Protein AF-0000000066294969 (afdb_homodimer)

pLDDT: mean 96.27, std 6.61, range [42.66, 98.94]

Nearest PDB structures (foldseek):
  7vwo-assembly3_I  TM=4.823E-01  e=3.267E-03  Mycobacterium tuberculosis H37Rv
  7vwo-assembly3_I  TM=4.826E-01  e=3.267E-03  Mycobacterium tuberculosis H37Rv

Sequence (270 aa):
MKLLDTTVLLDFLSGEEEKVETIEQFFEELSQKGEKLFVPEEVIIELVYFLEHGYKWEREDIYEVVETILNDELFNVELKPFIREAIKLYSKRQGTFLDCLKSVKAKKMGIKEVVSFGRRFKKLGFKTVNPYEESMKLLDTTVLLDFLSGEEEKVETIEQFFEELSQKGEKLFVPEEVIIELVYFLEHGYKWEREDIYEVVETILNDELFNVELKPFIREAIKLYSKRQGTFLDCLKSVKAKKMGIKEVVSFGRRFKKLGFKTVNPYEES

Foldseek 3Di:
DEEDALVLVVCLVPNDPVSVVVSVVVLVVCVVVVHAYEAEPVSLVVNLCCCCVVVVDQLVVNLVSLVVLLPDPRYDYPPSVLLNQLSVCVNVVLAHSVLSSVLSVCVVVVHAADEDCDCSCVSVRHHYDYPVDDD/DEEDALVLVVCLVPNDPVSVVVSVVVLVVCVVVVHAYEAEPVSLVVNLCCCCVVVVDQLVVNLVSLVVLLPDPRYDYPPSVLLNQLSVCVNVVLAHSVLSSVLSVCVVVVHAADEDCDCSCVSVRHHYDYPVDDD

Organism: Aquifex aeolicus (strain VF5) (NCBI:txid224324)

Structure (mmCIF, N/CA/C/O backbone):
data_AF-0000000066294969-model_v1
#
loop_
_entity.id
_entity.type
_entity.pdbx_description
1 polymer 'VapC ribonuclease aq_1901'
#
loop_
_atom_site.group_PDB
_atom_site.id
_atom_site.type_symbol
_atom_site.label_atom_id
_atom_site.label_alt_id
_atom_site.label_comp_id
_atom_site.label_asym_id
_atom_site.label_entity_id
_atom_site.label_seq_id
_atom_site.pdbx_PDB_ins_code
_atom_site.Cartn_x
_atom_site.Cartn_y
_atom_site.Cartn_z
_atom_site.occupancy
_atom_site.B_iso_or_equiv
_atom_site.auth_seq_id
_atom_site.auth_comp_id
_atom_site.auth_asym_id
_atom_site.auth_atom_id
_atom_site.pdbx_PDB_model_num
ATOM 1 N N . MET A 1 1 ? 10.016 -20.266 1.587 1 96.25 1 MET A N 1
ATOM 2 C CA . MET A 1 1 ? 9.008 -19.344 1.067 1 96.25 1 MET A CA 1
ATOM 3 C C . MET A 1 1 ? 9.633 -18.344 0.087 1 96.25 1 MET A C 1
ATOM 5 O O . MET A 1 1 ? 10.828 -18.062 0.161 1 96.25 1 MET A O 1
ATOM 9 N N . LYS A 1 2 ? 8.875 -17.906 -0.988 1 98.44 2 LYS A N 1
ATOM 10 C CA . LYS A 1 2 ? 9.336 -16.969 -2.012 1 98.44 2 LYS A CA 1
ATOM 11 C C . LYS A 1 2 ? 8.398 -15.766 -2.119 1 98.44 2 LYS A C 1
ATOM 13 O O . LYS A 1 2 ? 7.188 -15.898 -1.926 1 98.44 2 LYS A O 1
ATOM 18 N N . LEU A 1 3 ? 8.969 -14.68 -2.4 1 98.75 3 LEU A N 1
ATOM 19 C CA . LEU A 1 3 ? 8.172 -13.484 -2.666 1 98.75 3 LEU A CA 1
ATOM 20 C C . LEU A 1 3 ? 7.441 -13.609 -3.998 1 98.75 3 LEU A C 1
ATOM 22 O O . LEU A 1 3 ? 8.016 -14.055 -4.988 1 98.75 3 LEU A O 1
ATOM 26 N N . LEU A 1 4 ? 6.184 -13.234 -4.07 1 98.81 4 LEU A N 1
ATOM 27 C CA . LEU A 1 4 ? 5.418 -13.266 -5.312 1 98.81 4 LEU A CA 1
ATOM 28 C C . LEU A 1 4 ? 5.387 -11.891 -5.965 1 98.81 4 LEU A C 1
ATOM 30 O O . LEU A 1 4 ? 4.949 -10.914 -5.348 1 98.81 4 LEU A O 1
ATOM 34 N N . ASP A 1 5 ? 5.82 -11.797 -7.133 1 97.75 5 ASP A N 1
ATOM 35 C CA . ASP A 1 5 ? 5.691 -10.586 -7.941 1 97.75 5 ASP A CA 1
ATOM 36 C C . ASP A 1 5 ? 4.281 -10.453 -8.508 1 97.75 5 ASP A C 1
ATOM 38 O O . ASP A 1 5 ? 3.709 -11.43 -9 1 97.75 5 ASP A O 1
ATOM 42 N N . THR A 1 6 ? 3.75 -9.25 -8.477 1 97.75 6 THR A N 1
ATOM 43 C CA . THR A 1 6 ? 2.369 -9.008 -8.883 1 97.75 6 THR A CA 1
ATOM 44 C C . THR A 1 6 ? 2.148 -9.422 -10.336 1 97.75 6 THR A C 1
ATOM 46 O O . THR A 1 6 ? 1.062 -9.875 -10.695 1 97.75 6 THR A O 1
ATOM 49 N N . THR A 1 7 ? 3.223 -9.32 -11.195 1 95.62 7 THR A N 1
ATOM 50 C CA . THR A 1 7 ? 3.082 -9.586 -12.625 1 95.62 7 THR A CA 1
ATOM 51 C C . THR A 1 7 ? 2.701 -11.047 -12.859 1 95.62 7 THR A C 1
ATOM 53 O O . THR A 1 7 ? 2.025 -11.367 -13.844 1 95.62 7 THR A O 1
ATOM 56 N N . VAL A 1 8 ? 3.057 -11.891 -11.969 1 97.69 8 VAL A N 1
ATOM 57 C CA . VAL A 1 8 ? 2.713 -13.305 -12.102 1 97.69 8 VAL A CA 1
ATOM 58 C C . VAL A 1 8 ? 1.204 -13.484 -11.961 1 97.69 8 VAL A C 1
ATOM 60 O O . VAL A 1 8 ? 0.582 -14.188 -12.758 1 97.69 8 VAL A O 1
ATOM 63 N N . LEU A 1 9 ? 0.614 -12.82 -10.984 1 98.19 9 LEU A N 1
ATOM 64 C CA . LEU A 1 9 ? -0.831 -12.883 -10.797 1 98.19 9 LEU A CA 1
ATOM 65 C C . LEU A 1 9 ? -1.563 -12.242 -11.969 1 98.19 9 LEU A C 1
ATOM 67 O O . LEU A 1 9 ? -2.598 -12.742 -12.414 1 98.19 9 LEU A O 1
ATOM 71 N N . LEU A 1 10 ? -1.049 -11.148 -12.469 1 97.38 10 LEU A N 1
ATOM 72 C CA . LEU A 1 10 ? -1.696 -10.461 -13.586 1 97.38 10 LEU A CA 1
ATOM 73 C C . LEU A 1 10 ? -1.707 -11.336 -14.836 1 97.38 10 LEU A C 1
ATOM 75 O O . LEU A 1 10 ? -2.721 -11.414 -15.531 1 97.38 10 LEU A O 1
ATOM 79 N N . ASP A 1 11 ? -0.597 -12.023 -15.086 1 95.81 11 ASP A N 1
ATOM 80 C CA . ASP A 1 11 ? -0.552 -12.938 -16.219 1 95.81 11 ASP A CA 1
ATOM 81 C C . ASP A 1 11 ? -1.507 -14.117 -16.016 1 95.81 11 ASP A C 1
ATOM 83 O O . ASP A 1 11 ? -2.164 -14.562 -16.953 1 95.81 11 ASP A O 1
ATOM 87 N N . PHE A 1 12 ? -1.566 -14.555 -14.805 1 97.19 12 PHE A N 1
ATOM 88 C CA . PHE A 1 12 ? -2.436 -15.688 -14.5 1 97.19 12 PHE A CA 1
ATOM 89 C C . PHE A 1 12 ? -3.898 -15.312 -14.703 1 97.19 12 PHE A C 1
ATOM 91 O O . PHE A 1 12 ? -4.695 -16.141 -15.156 1 97.19 12 PHE A O 1
ATOM 98 N N . LEU A 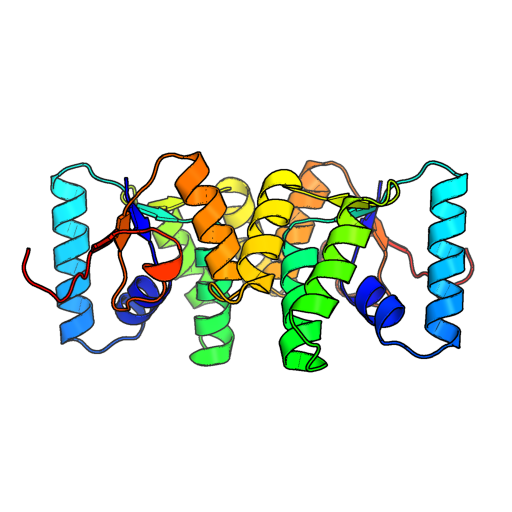1 13 ? -4.262 -14.086 -14.383 1 97.12 13 LEU A N 1
ATOM 99 C CA . LEU A 1 13 ? -5.656 -13.656 -14.375 1 97.12 13 LEU A CA 1
ATOM 100 C C . LEU A 1 13 ? -6.07 -13.109 -15.734 1 97.12 13 LEU A C 1
ATOM 102 O O . LEU A 1 13 ? -7.227 -13.25 -16.141 1 97.12 13 LEU A O 1
ATOM 106 N N . SER A 1 14 ? -5.168 -12.484 -16.438 1 91.06 14 SER A N 1
ATOM 107 C CA . SER A 1 14 ? -5.578 -11.758 -17.625 1 91.06 14 SER A CA 1
ATOM 108 C C . SER A 1 14 ? -4.656 -12.07 -18.797 1 91.06 14 SER A C 1
ATOM 110 O O . SER A 1 14 ? -4.77 -11.461 -19.875 1 91.06 14 SER A O 1
ATOM 112 N N . GLY A 1 15 ? -3.662 -13.031 -18.578 1 89 15 GLY A N 1
ATOM 113 C CA . GLY A 1 15 ? -2.705 -13.344 -19.625 1 89 15 GLY A CA 1
ATOM 114 C C . GLY A 1 15 ? -3.244 -14.32 -20.656 1 89 15 GLY A C 1
ATOM 115 O O . GLY A 1 15 ? -4.43 -14.656 -20.641 1 89 15 GLY A O 1
ATOM 116 N N . GLU A 1 16 ? -2.346 -14.625 -21.672 1 92.69 16 GLU A N 1
ATOM 117 C CA . GLU A 1 16 ? -2.688 -15.602 -22.703 1 92.69 16 GLU A CA 1
ATOM 118 C C . GLU A 1 16 ? -2.768 -17.016 -22.125 1 92.69 16 GLU A C 1
ATOM 120 O O . GLU A 1 16 ? -2.16 -17.297 -21.094 1 92.69 16 GLU A O 1
ATOM 125 N N . GLU A 1 17 ? -3.453 -17.828 -22.828 1 93.94 17 GLU A N 1
ATOM 126 C CA . GLU A 1 17 ? -3.727 -19.188 -22.375 1 93.94 17 GLU A CA 1
ATOM 127 C C . GLU A 1 17 ? -2.438 -19.922 -22.016 1 93.94 17 GLU A C 1
ATOM 129 O O . GLU A 1 17 ? -2.363 -20.578 -20.969 1 93.94 17 GLU A O 1
ATOM 134 N N . GLU A 1 18 ? -1.504 -19.859 -22.812 1 92.25 18 GLU A N 1
ATOM 135 C CA . GLU A 1 18 ? -0.242 -20.547 -22.562 1 92.25 18 GLU A CA 1
ATOM 136 C C . GLU A 1 18 ? 0.408 -20.078 -21.266 1 92.25 18 GLU A C 1
ATOM 138 O O . GLU A 1 18 ? 0.934 -20.891 -20.5 1 92.25 18 GLU A O 1
ATOM 143 N N . LYS A 1 19 ? 0.352 -18.781 -21 1 92.75 19 LYS A N 1
ATOM 144 C CA . LYS A 1 19 ? 0.889 -18.234 -19.766 1 92.75 19 LYS A CA 1
ATOM 145 C C . LYS A 1 19 ? 0.101 -18.719 -18.562 1 92.75 19 LYS A C 1
ATOM 147 O O . LYS A 1 19 ? 0.686 -19.094 -17.547 1 92.75 19 LYS A O 1
ATOM 152 N N . VAL A 1 20 ? -1.165 -18.703 -18.734 1 96 20 VAL A N 1
ATOM 153 C CA . VAL A 1 20 ? -2.049 -19.125 -17.641 1 96 20 VAL A CA 1
ATOM 154 C C . VAL A 1 20 ? -1.771 -20.578 -17.281 1 96 20 VAL A C 1
ATOM 156 O O . VAL A 1 20 ? -1.619 -20.906 -16.094 1 96 20 VAL A O 1
ATOM 159 N N . GLU A 1 21 ? -1.629 -21.422 -18.266 1 96.12 21 GLU A N 1
ATOM 160 C CA . GLU A 1 21 ? -1.384 -22.844 -18.031 1 96.12 21 GLU A CA 1
ATOM 161 C C . GLU A 1 21 ? -0.041 -23.062 -17.344 1 96.12 21 GLU A C 1
ATOM 163 O O . GLU A 1 21 ? 0.061 -23.875 -16.422 1 96.12 21 GLU A O 1
ATOM 168 N N . THR A 1 22 ? 0.914 -22.359 -17.766 1 95.69 22 THR A N 1
ATOM 169 C CA . THR A 1 22 ? 2.254 -22.484 -17.203 1 95.69 22 THR A CA 1
ATOM 170 C C . THR A 1 22 ? 2.27 -22.062 -15.742 1 95.69 22 THR A C 1
ATOM 172 O O . THR A 1 22 ? 2.848 -22.75 -14.898 1 95.69 22 THR A O 1
ATOM 175 N N . ILE A 1 23 ? 1.649 -20.984 -15.391 1 97.38 23 ILE A N 1
ATOM 176 C CA . ILE A 1 23 ? 1.619 -20.484 -14.023 1 97.38 23 ILE A CA 1
ATOM 177 C C . ILE A 1 23 ? 0.805 -21.422 -13.141 1 97.38 23 ILE A C 1
ATOM 179 O O . ILE A 1 23 ? 1.18 -21.688 -11.992 1 97.38 23 ILE A O 1
ATOM 183 N N . GLU A 1 24 ? -0.313 -21.891 -13.742 1 96.62 24 GLU A N 1
ATOM 184 C CA . GLU A 1 24 ? -1.142 -22.828 -13.008 1 96.62 24 GLU A CA 1
ATOM 185 C C . GLU A 1 24 ? -0.342 -24.078 -12.609 1 96.62 24 GLU A C 1
ATOM 187 O O . GLU A 1 24 ? -0.423 -24.531 -11.469 1 96.62 24 GLU A O 1
ATOM 192 N N . GLN A 1 25 ? 0.396 -24.609 -13.523 1 96.88 25 GLN A N 1
ATOM 193 C CA . GLN A 1 25 ? 1.222 -25.781 -13.266 1 96.88 25 GLN A CA 1
ATOM 194 C C . GLN A 1 25 ? 2.297 -25.484 -12.227 1 96.88 25 GLN A C 1
ATOM 196 O O . GLN A 1 25 ? 2.553 -26.297 -11.328 1 96.88 25 GLN A O 1
ATOM 201 N N . PHE A 1 26 ? 2.908 -24.328 -12.352 1 97.44 26 PHE A N 1
ATOM 202 C CA . PHE A 1 26 ? 3.934 -23.891 -11.406 1 97.44 26 PHE A CA 1
ATOM 203 C C . PHE A 1 26 ? 3.365 -23.797 -9.992 1 97.44 26 PHE A C 1
ATOM 205 O O . PHE A 1 26 ? 3.973 -24.297 -9.047 1 97.44 26 PHE A O 1
ATOM 212 N N . PHE A 1 27 ? 2.146 -23.172 -9.812 1 97.94 27 PHE A N 1
ATOM 213 C CA . PHE A 1 27 ? 1.479 -23.047 -8.523 1 97.94 27 PHE A CA 1
ATOM 214 C C . PHE A 1 27 ? 1.14 -24.422 -7.953 1 97.94 27 PHE A C 1
ATOM 216 O O . PHE A 1 27 ? 1.289 -24.656 -6.754 1 97.94 27 PHE A O 1
ATOM 223 N N . GLU A 1 28 ? 0.704 -25.312 -8.859 1 97 28 GLU A N 1
ATOM 224 C CA . GLU A 1 28 ? 0.367 -26.656 -8.43 1 97 28 GLU A CA 1
ATOM 225 C C . GLU A 1 28 ? 1.594 -27.391 -7.891 1 97 28 GLU A C 1
ATOM 227 O O . GLU A 1 28 ? 1.515 -28.078 -6.875 1 97 28 GLU A O 1
ATOM 232 N N . GLU A 1 29 ? 2.627 -27.266 -8.562 1 96.75 29 GLU A N 1
ATOM 233 C CA . GLU A 1 29 ? 3.867 -27.906 -8.133 1 96.75 29 GLU A CA 1
ATOM 234 C C . GLU A 1 29 ? 4.312 -27.391 -6.766 1 96.75 29 GLU A C 1
ATOM 236 O O . GLU A 1 29 ? 4.738 -28.156 -5.91 1 96.75 29 GLU A O 1
ATOM 241 N N . LEU A 1 30 ? 4.25 -26.047 -6.602 1 97.31 30 LEU A N 1
ATOM 242 C CA . LEU A 1 30 ? 4.59 -25.469 -5.309 1 97.31 30 LEU A CA 1
ATOM 243 C C . LEU A 1 30 ? 3.699 -26.047 -4.207 1 97.31 30 LEU A C 1
ATOM 245 O O . LEU A 1 30 ? 4.184 -26.391 -3.129 1 97.31 30 LEU A O 1
ATOM 249 N N . SER A 1 31 ? 2.451 -26.109 -4.527 1 96.31 31 SER A N 1
ATOM 2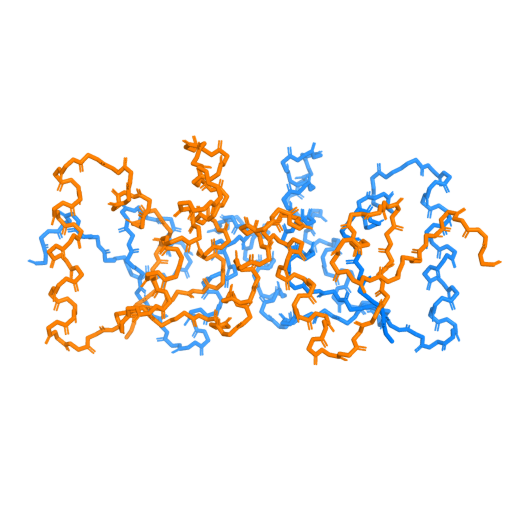50 C CA . SER A 1 31 ? 1.481 -26.609 -3.559 1 96.31 31 SER A CA 1
ATOM 251 C C . SER A 1 31 ? 1.786 -28.047 -3.164 1 96.31 31 SER A C 1
ATOM 253 O O . SER A 1 31 ? 1.71 -28.406 -1.985 1 96.31 31 SER A O 1
ATOM 255 N N . GLN A 1 32 ? 2.143 -28.891 -4.09 1 96.69 32 GLN A N 1
ATOM 256 C CA . GLN A 1 32 ? 2.447 -30.297 -3.854 1 96.69 32 GLN A CA 1
ATOM 257 C C . GLN A 1 32 ? 3.686 -30.438 -2.975 1 96.69 32 GLN A C 1
ATOM 259 O O . GLN A 1 32 ? 3.779 -31.391 -2.186 1 96.69 32 GLN A O 1
ATOM 264 N N . LYS A 1 33 ? 4.562 -29.531 -3.117 1 96.81 33 LYS A N 1
ATOM 265 C CA . LYS A 1 33 ? 5.801 -29.562 -2.346 1 96.81 33 LYS A CA 1
ATOM 266 C C . LYS A 1 33 ? 5.609 -28.938 -0.97 1 96.81 33 LYS A C 1
ATOM 268 O O . LYS A 1 33 ? 6.547 -28.859 -0.175 1 96.81 33 LYS A O 1
ATOM 273 N N . GLY A 1 34 ? 4.43 -28.359 -0.743 1 96.19 34 GLY A N 1
ATOM 274 C CA . GLY A 1 34 ? 4.141 -27.703 0.523 1 96.19 34 GLY A CA 1
ATOM 275 C C . GLY A 1 34 ? 4.785 -26.344 0.652 1 96.19 34 GLY A C 1
ATOM 276 O O . GLY A 1 34 ? 4.953 -25.828 1.762 1 96.19 34 GLY A O 1
ATOM 277 N N . GLU A 1 35 ? 5.199 -25.75 -0.445 1 97 35 GLU A N 1
ATOM 278 C CA . GLU A 1 35 ? 5.797 -24.422 -0.451 1 97 35 GLU A CA 1
ATOM 279 C C . GLU A 1 35 ? 4.727 -23.328 -0.496 1 97 35 GLU A C 1
ATOM 281 O O . GLU A 1 35 ? 3.621 -23.562 -0.983 1 97 35 GLU A O 1
ATOM 286 N N . LYS A 1 36 ? 5.086 -22.172 0.059 1 98.06 36 LYS A N 1
ATOM 287 C CA . LYS A 1 36 ? 4.164 -21.047 0.043 1 98.06 36 LYS A CA 1
ATOM 288 C C . LYS A 1 36 ? 4.797 -19.828 -0.621 1 98.06 36 LYS A C 1
ATOM 290 O O . LYS A 1 36 ? 6.02 -19.75 -0.757 1 98.06 36 LYS A O 1
ATOM 295 N N . LEU A 1 37 ? 3.955 -18.984 -1.053 1 98.81 37 LEU A N 1
ATOM 296 C CA . LEU A 1 37 ? 4.363 -17.703 -1.613 1 98.81 37 LEU A CA 1
ATOM 297 C C . LEU A 1 37 ? 3.988 -16.562 -0.68 1 98.81 37 LEU A C 1
ATOM 299 O O . LEU A 1 37 ? 2.836 -16.453 -0.254 1 98.81 37 LEU A O 1
ATOM 303 N N . PHE A 1 38 ? 4.922 -15.781 -0.351 1 98.88 38 PHE A N 1
ATOM 304 C CA . PHE A 1 38 ? 4.648 -14.586 0.43 1 98.88 38 PHE A CA 1
ATOM 305 C C . PHE A 1 38 ? 4.023 -13.5 -0.443 1 98.88 38 PHE A C 1
ATOM 307 O O . PHE A 1 38 ? 4.559 -13.164 -1.499 1 98.88 38 PHE A O 1
ATOM 314 N N . VAL A 1 39 ? 2.898 -12.992 -0.028 1 98.88 39 VAL A N 1
ATOM 315 C CA . VAL A 1 39 ? 2.162 -11.938 -0.722 1 98.88 39 VAL A CA 1
ATOM 316 C C . VAL A 1 39 ? 2.049 -10.703 0.174 1 98.88 39 VAL A C 1
ATOM 318 O O . VAL A 1 39 ? 1.091 -10.57 0.938 1 98.88 39 VAL A O 1
ATOM 321 N N . PRO A 1 40 ? 2.99 -9.781 0.06 1 98.81 40 PRO A N 1
ATOM 322 C CA . PRO A 1 40 ? 2.861 -8.547 0.835 1 98.81 40 PRO A CA 1
ATOM 323 C C . PRO A 1 40 ? 1.656 -7.711 0.412 1 98.81 40 PRO A C 1
ATOM 325 O O . PRO A 1 40 ? 1.127 -7.895 -0.687 1 98.81 40 PRO A O 1
ATOM 328 N N . GLU A 1 41 ? 1.247 -6.863 1.257 1 98.81 41 GLU A N 1
ATOM 329 C CA . GLU A 1 41 ? 0.096 -6 1.007 1 98.81 41 GLU A CA 1
ATOM 330 C C . GLU A 1 41 ? 0.23 -5.273 -0.329 1 98.81 41 GLU A C 1
ATOM 332 O O . GLU A 1 41 ? -0.762 -5.066 -1.03 1 98.81 41 GLU A O 1
ATOM 337 N N . GLU A 1 42 ? 1.473 -4.906 -0.667 1 98.81 42 GLU A N 1
ATOM 338 C CA . GLU A 1 42 ? 1.754 -4.145 -1.88 1 98.81 42 GLU A CA 1
ATOM 339 C C . GLU A 1 42 ? 1.362 -4.93 -3.129 1 98.81 42 GLU A C 1
ATOM 341 O O . GLU A 1 42 ? 0.938 -4.348 -4.129 1 98.81 42 GLU A O 1
ATOM 346 N N . VAL A 1 43 ? 1.501 -6.262 -3.078 1 98.88 43 VAL A N 1
ATOM 347 C CA . VAL A 1 43 ? 1.117 -7.098 -4.211 1 98.88 43 VAL A CA 1
ATOM 348 C C . VAL A 1 43 ? -0.388 -6.992 -4.445 1 98.88 43 VAL A C 1
ATOM 350 O O . VAL A 1 43 ? -0.838 -6.867 -5.586 1 98.88 43 VAL A O 1
ATOM 353 N N . ILE A 1 44 ? -1.154 -7.008 -3.344 1 98.94 44 ILE A N 1
ATOM 354 C CA . ILE A 1 44 ? -2.605 -6.91 -3.459 1 98.94 44 ILE A CA 1
ATOM 355 C C . ILE A 1 44 ? -2.99 -5.5 -3.908 1 98.94 44 ILE A C 1
ATOM 357 O O . ILE A 1 44 ? -3.875 -5.332 -4.75 1 98.94 44 ILE A O 1
ATOM 361 N N . ILE A 1 45 ? -2.314 -4.508 -3.365 1 98.94 45 ILE A N 1
ATOM 362 C CA . ILE A 1 45 ? -2.561 -3.123 -3.748 1 98.94 45 ILE A CA 1
ATOM 363 C C . ILE A 1 45 ? -2.357 -2.959 -5.254 1 98.94 45 ILE A C 1
ATOM 365 O O . ILE A 1 45 ? -3.221 -2.418 -5.949 1 98.94 45 ILE A O 1
ATOM 369 N N . GLU A 1 46 ? -1.227 -3.449 -5.801 1 98.62 46 GLU A N 1
ATOM 370 C CA . GLU A 1 46 ? -0.933 -3.354 -7.23 1 98.62 46 GLU A CA 1
ATOM 371 C C . GLU A 1 46 ? -1.94 -4.148 -8.055 1 98.62 46 GLU A C 1
ATOM 373 O O . GLU A 1 46 ? -2.389 -3.689 -9.109 1 98.62 46 GLU A O 1
ATOM 378 N N . LEU A 1 47 ? -2.287 -5.312 -7.578 1 98.81 47 LEU A N 1
ATOM 379 C CA . LEU A 1 47 ? -3.223 -6.164 -8.297 1 98.81 47 LEU A CA 1
ATOM 380 C C . LEU A 1 47 ? -4.562 -5.461 -8.5 1 98.81 47 LEU A C 1
ATOM 382 O O . LEU A 1 47 ? -5.066 -5.387 -9.625 1 98.81 47 LEU A O 1
ATOM 386 N N . VAL A 1 48 ? -5.086 -4.891 -7.406 1 98.88 48 VAL A N 1
ATOM 387 C CA . VAL A 1 48 ? -6.371 -4.203 -7.469 1 98.88 48 VAL A CA 1
ATOM 388 C C . VAL A 1 48 ? -6.277 -3.006 -8.406 1 98.88 48 VAL A C 1
ATOM 390 O O . VAL A 1 48 ? -7.168 -2.783 -9.234 1 98.88 48 VAL A O 1
ATOM 393 N N . TYR A 1 49 ? -5.219 -2.295 -8.344 1 98.62 49 TYR A N 1
ATOM 394 C CA . TYR A 1 49 ? -5.02 -1.125 -9.195 1 98.62 49 TYR A CA 1
ATOM 395 C C . TYR A 1 49 ? -5.004 -1.515 -10.664 1 98.62 49 TYR A C 1
ATOM 397 O O . TYR A 1 49 ? -5.727 -0.932 -11.477 1 98.62 49 TYR A O 1
ATOM 405 N N . PHE A 1 50 ? -4.23 -2.529 -11 1 98 50 PHE A N 1
ATOM 406 C CA . PHE A 1 50 ? -4.082 -2.916 -12.398 1 98 50 PHE A CA 1
ATOM 407 C C . PHE A 1 50 ? -5.379 -3.502 -12.938 1 98 50 PHE A C 1
ATOM 409 O O . PHE A 1 50 ? -5.77 -3.217 -14.07 1 98 50 PHE A O 1
ATOM 416 N N . LEU A 1 51 ? -6.027 -4.293 -12.18 1 98.5 51 LEU A N 1
ATOM 417 C CA . LEU A 1 51 ? -7.277 -4.875 -12.648 1 98.5 51 LEU A CA 1
ATOM 418 C C . LEU A 1 51 ? -8.336 -3.793 -12.859 1 98.5 51 LEU A C 1
ATOM 420 O O . LEU A 1 51 ? -9.086 -3.836 -13.844 1 98.5 51 LEU A O 1
ATOM 424 N N . GLU A 1 52 ? -8.375 -2.857 -11.906 1 98.5 52 GLU A N 1
ATOM 425 C CA . GLU A 1 52 ? -9.391 -1.81 -11.984 1 98.5 52 GLU A CA 1
ATOM 426 C C . GLU A 1 52 ? -9.055 -0.8 -13.078 1 98.5 52 GLU A C 1
ATOM 428 O O . GLU A 1 52 ? -9.898 -0.495 -13.93 1 98.5 52 GLU A O 1
ATOM 433 N N . HIS A 1 53 ? -7.852 -0.28 -13.078 1 97.06 53 HIS A N 1
ATOM 434 C CA . HIS A 1 53 ? -7.523 0.854 -13.938 1 97.06 53 HIS A CA 1
ATOM 435 C C . HIS A 1 53 ? -6.883 0.391 -15.242 1 97.06 53 HIS A C 1
ATOM 437 O O . HIS A 1 53 ? -7.043 1.038 -16.281 1 97.06 53 HIS A O 1
ATOM 443 N N . GLY A 1 54 ? -6.145 -0.718 -15.164 1 96.19 54 GLY A N 1
ATOM 444 C CA . GLY A 1 54 ? -5.488 -1.241 -16.359 1 96.19 54 GLY A CA 1
ATOM 445 C C . GLY A 1 54 ? -6.41 -2.078 -17.219 1 96.19 54 GLY A C 1
ATOM 446 O O . GLY A 1 54 ? -6.469 -1.888 -18.438 1 96.19 54 GLY A O 1
ATOM 447 N N . TYR A 1 55 ? -7.203 -2.902 -16.594 1 96.62 55 TYR A N 1
ATOM 448 C CA . TYR A 1 55 ? -8 -3.873 -17.328 1 96.62 55 TYR A CA 1
ATOM 449 C C . TYR A 1 55 ? -9.492 -3.547 -17.234 1 96.62 55 TYR A C 1
ATOM 451 O O . TYR A 1 55 ? -10.32 -4.18 -17.891 1 96.62 55 TYR A O 1
ATOM 459 N N . LYS A 1 56 ? -9.93 -2.611 -16.406 1 98.06 56 LYS A N 1
ATOM 460 C CA . LYS A 1 56 ? -11.281 -2.092 -16.266 1 98.06 56 LYS A CA 1
ATOM 461 C C . LYS A 1 56 ? -12.242 -3.176 -15.773 1 98.06 56 LYS A C 1
ATOM 463 O O . LYS A 1 56 ? -13.359 -3.289 -16.281 1 98.06 56 LYS A O 1
ATOM 468 N N . TRP A 1 57 ? -11.688 -3.934 -14.914 1 98.31 57 TRP A N 1
ATOM 469 C CA . TRP A 1 57 ? -12.547 -4.934 -14.297 1 98.31 57 TRP A CA 1
ATOM 470 C C . TRP A 1 57 ? -13.539 -4.277 -13.344 1 98.31 57 TRP A C 1
ATOM 472 O O . TRP A 1 57 ? -13.258 -3.219 -12.773 1 98.31 57 TRP A O 1
ATOM 482 N N . GLU A 1 58 ? -14.672 -4.941 -13.18 1 98.44 58 GLU A N 1
ATOM 483 C CA . GLU A 1 58 ? -15.641 -4.496 -12.188 1 98.44 58 GLU A CA 1
ATOM 484 C C . GLU A 1 58 ? -15.164 -4.809 -10.766 1 98.44 58 GLU A C 1
ATOM 486 O O . GLU A 1 58 ? -14.5 -5.82 -10.539 1 98.44 58 GLU A O 1
ATOM 491 N N . ARG A 1 59 ? -15.531 -4.004 -9.797 1 98.69 59 ARG A N 1
ATOM 492 C CA . ARG A 1 59 ? -15.078 -4.137 -8.414 1 98.69 59 ARG A CA 1
ATOM 493 C C . ARG A 1 59 ? -15.5 -5.484 -7.832 1 98.69 59 ARG A C 1
ATOM 495 O O . ARG A 1 59 ? -14.766 -6.078 -7.035 1 98.69 59 ARG A O 1
ATOM 502 N N . GLU A 1 60 ? -16.688 -5.973 -8.219 1 98.62 60 GLU A N 1
ATOM 503 C CA . GLU A 1 60 ? -17.172 -7.262 -7.719 1 98.62 60 GLU A CA 1
ATOM 504 C C . GLU A 1 60 ? -16.266 -8.398 -8.188 1 98.62 60 GLU A C 1
ATOM 506 O O . GLU A 1 60 ? -16.016 -9.344 -7.438 1 98.62 60 GLU A O 1
ATOM 511 N N . ASP A 1 61 ? -15.812 -8.336 -9.422 1 98.69 61 ASP A N 1
ATOM 512 C CA . ASP A 1 61 ? -14.906 -9.344 -9.945 1 98.69 61 ASP A CA 1
ATOM 513 C C . ASP A 1 61 ? -13.547 -9.273 -9.258 1 98.69 61 ASP A C 1
ATOM 515 O O . ASP A 1 61 ? -12.945 -10.305 -8.953 1 98.69 61 ASP A O 1
ATOM 519 N N . ILE A 1 62 ? -13.117 -8.094 -8.992 1 98.88 62 ILE A N 1
ATOM 520 C CA . ILE A 1 62 ? -11.844 -7.891 -8.312 1 98.88 62 ILE A CA 1
ATOM 521 C C . ILE A 1 62 ? -11.938 -8.445 -6.887 1 98.88 62 ILE A C 1
ATOM 523 O O . ILE A 1 62 ? -11.008 -9.109 -6.414 1 98.88 62 ILE A O 1
ATOM 527 N N . TYR A 1 63 ? -13.047 -8.188 -6.258 1 98.94 63 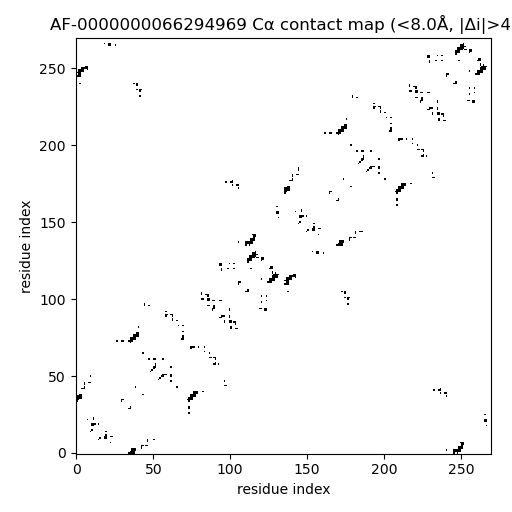TYR A N 1
ATOM 528 C CA . TYR A 1 63 ? -13.305 -8.734 -4.93 1 98.94 63 TYR A CA 1
ATOM 529 C C . TYR A 1 63 ? -13.172 -10.258 -4.93 1 98.94 63 TYR A C 1
ATOM 531 O O . TYR A 1 63 ? -12.5 -10.828 -4.07 1 98.94 63 TYR A O 1
ATOM 539 N N . GLU A 1 64 ? -13.797 -10.914 -5.891 1 98.81 64 GLU A N 1
ATOM 540 C CA . GLU A 1 64 ? -13.781 -12.375 -5.961 1 98.81 64 GLU A CA 1
ATOM 541 C C . GLU A 1 64 ? -12.359 -12.898 -6.148 1 98.81 64 GLU A C 1
ATOM 543 O O . GLU A 1 64 ? -11.992 -13.922 -5.562 1 98.81 64 GLU A O 1
ATOM 548 N N . VAL A 1 65 ? -11.594 -12.242 -6.941 1 98.81 65 VAL A N 1
ATOM 549 C CA . VAL A 1 65 ? -10.211 -12.633 -7.184 1 98.81 65 VAL A CA 1
ATOM 550 C C . VAL A 1 65 ? -9.414 -12.531 -5.887 1 98.81 65 VAL A C 1
ATOM 552 O O . VAL A 1 65 ? -8.695 -13.461 -5.516 1 98.81 65 VAL A O 1
ATOM 555 N N . VAL A 1 66 ? -9.492 -11.398 -5.18 1 98.94 66 VAL A N 1
ATOM 556 C CA . VAL A 1 66 ? -8.727 -11.18 -3.957 1 98.94 66 VAL A CA 1
ATOM 557 C C . VAL A 1 66 ? -9.164 -12.172 -2.885 1 98.94 66 VAL A C 1
ATOM 559 O O . VAL A 1 66 ? -8.328 -12.75 -2.184 1 98.94 66 VAL A O 1
ATOM 562 N N . GLU A 1 67 ? -10.508 -12.406 -2.801 1 98.88 67 GLU A N 1
ATOM 563 C CA . GLU A 1 67 ? -11.008 -13.391 -1.848 1 98.88 67 GLU A CA 1
ATOM 564 C C . GLU A 1 67 ? -10.43 -14.773 -2.125 1 98.88 67 GLU A C 1
ATOM 566 O O . GLU A 1 67 ? -10.086 -15.508 -1.196 1 98.88 67 GLU A O 1
ATOM 571 N N . THR A 1 68 ? -10.367 -15.141 -3.396 1 98.69 68 THR A N 1
ATOM 572 C CA . THR A 1 68 ? -9.805 -16.438 -3.787 1 98.69 68 THR A CA 1
ATOM 573 C C . THR A 1 68 ? -8.344 -16.531 -3.361 1 98.69 68 THR A C 1
ATOM 575 O O . THR A 1 68 ? -7.91 -17.562 -2.842 1 98.69 68 THR A O 1
ATOM 578 N N . ILE A 1 69 ? -7.566 -15.477 -3.51 1 98.81 69 ILE A N 1
ATOM 579 C CA . ILE A 1 69 ? -6.16 -15.445 -3.121 1 98.81 69 ILE A CA 1
ATOM 580 C C . ILE A 1 69 ? -6.043 -15.57 -1.604 1 98.81 69 ILE A C 1
ATOM 582 O O . ILE A 1 69 ? -5.211 -16.328 -1.103 1 98.81 69 ILE A O 1
ATOM 586 N N . LEU A 1 70 ? -6.922 -14.859 -0.87 1 98.88 70 LEU A N 1
ATOM 587 C CA . LEU A 1 70 ? -6.891 -14.875 0.589 1 98.88 70 LEU A CA 1
ATOM 588 C C . LEU A 1 70 ? -7.215 -16.266 1.128 1 98.88 70 LEU A C 1
ATOM 590 O O . LEU A 1 70 ? -6.719 -16.656 2.186 1 98.88 70 LEU A O 1
ATOM 594 N N . ASN A 1 71 ? -7.965 -17 0.38 1 98.5 71 ASN A N 1
ATOM 595 C CA . ASN A 1 71 ? -8.438 -18.297 0.867 1 98.5 71 ASN A CA 1
ATOM 596 C C . ASN A 1 71 ? -7.527 -19.438 0.412 1 98.5 71 ASN A C 1
ATOM 598 O O . ASN A 1 71 ? -7.633 -20.562 0.906 1 98.5 71 ASN A O 1
ATOM 602 N N . ASP A 1 72 ? -6.703 -19.234 -0.569 1 98.38 72 ASP A N 1
ATOM 603 C CA . ASP A 1 72 ? -5.812 -20.25 -1.1 1 98.38 72 ASP A CA 1
ATOM 604 C C . ASP A 1 72 ? -4.594 -20.438 -0.2 1 98.38 72 ASP A C 1
ATOM 606 O O . ASP A 1 72 ? -3.879 -19.484 0.094 1 98.38 72 ASP A O 1
ATOM 610 N N . GLU A 1 73 ? -4.297 -21.656 0.199 1 97.56 73 GLU A N 1
ATOM 611 C CA . GLU A 1 73 ? -3.234 -21.984 1.146 1 97.56 73 GLU A CA 1
ATOM 612 C C . GLU A 1 73 ? -1.857 -21.719 0.541 1 97.56 73 GLU A C 1
ATOM 614 O O . GLU A 1 73 ? -0.865 -21.609 1.265 1 97.56 73 GLU A O 1
ATOM 619 N N . LEU A 1 74 ? -1.744 -21.625 -0.716 1 98.56 74 LEU A N 1
ATOM 620 C CA . LEU A 1 74 ? -0.486 -21.359 -1.403 1 98.56 74 LEU A CA 1
ATOM 621 C C . LEU A 1 74 ? 0.035 -19.969 -1.054 1 98.56 74 LEU A C 1
ATOM 623 O O . LEU A 1 74 ? 1.247 -19.75 -0.993 1 98.56 74 LEU A O 1
ATOM 627 N N . PHE A 1 75 ? -0.901 -19.062 -0.816 1 98.81 75 PHE A N 1
ATOM 628 C CA . PHE A 1 75 ? -0.54 -17.656 -0.645 1 98.81 75 PHE A CA 1
ATOM 629 C C . PHE A 1 75 ? -0.554 -17.266 0.83 1 98.81 75 PHE A C 1
ATOM 631 O O . PHE A 1 75 ? -1.592 -17.359 1.489 1 98.81 75 PHE A O 1
ATOM 638 N N . ASN A 1 76 ? 0.513 -16.906 1.344 1 98.75 76 ASN A N 1
ATOM 639 C CA . ASN A 1 76 ? 0.637 -16.281 2.656 1 98.75 76 ASN A CA 1
ATOM 640 C C . ASN A 1 76 ? 0.528 -14.758 2.564 1 98.75 76 ASN A C 1
ATOM 642 O O . ASN A 1 76 ? 1.537 -14.07 2.41 1 98.75 76 ASN A O 1
ATOM 646 N N . VAL A 1 77 ? -0.619 -14.266 2.738 1 98.81 77 VAL A N 1
ATOM 647 C CA . VAL A 1 77 ? -0.909 -12.859 2.49 1 98.81 77 VAL A CA 1
ATOM 648 C C . VAL A 1 77 ? -0.684 -12.047 3.766 1 98.81 77 VAL A C 1
ATOM 650 O O . VAL A 1 77 ? -1.247 -12.367 4.816 1 98.81 77 VAL A O 1
ATOM 653 N N . GLU A 1 78 ? 0.15 -11.039 3.633 1 98.62 78 GLU A N 1
ATOM 654 C CA . GLU A 1 78 ? 0.379 -10.094 4.719 1 98.62 78 GLU A CA 1
ATOM 655 C C . GLU A 1 78 ? -0.894 -9.32 5.055 1 98.62 78 GLU A C 1
ATOM 657 O O . GLU A 1 78 ? -1.618 -8.883 4.16 1 98.62 78 GLU A O 1
ATOM 662 N N . LEU A 1 79 ? -1.219 -9.242 6.395 1 98.38 79 LEU A N 1
ATOM 663 C CA . LEU A 1 79 ? -2.328 -8.438 6.891 1 98.38 79 LEU A CA 1
ATOM 664 C C . LEU A 1 79 ? -3.656 -8.93 6.328 1 98.38 79 LEU A C 1
ATOM 666 O O . LEU A 1 79 ? -4.523 -8.125 5.977 1 98.38 79 LEU A O 1
ATOM 670 N N . LYS A 1 80 ? -3.791 -10.258 6.301 1 98.62 80 LYS A N 1
ATOM 671 C CA . LYS A 1 80 ? -4.922 -10.922 5.668 1 98.62 80 LYS A CA 1
ATOM 672 C C . LYS A 1 80 ? -6.25 -10.398 6.211 1 98.62 80 LYS A C 1
ATOM 674 O O . LYS A 1 80 ? -7.141 -10.031 5.445 1 98.62 80 LYS A O 1
ATOM 679 N N . PRO A 1 81 ? -6.43 -10.242 7.547 1 98.62 81 PRO A N 1
ATOM 680 C CA . PRO A 1 81 ? -7.727 -9.766 8.039 1 98.62 81 PRO A CA 1
ATOM 681 C C . PRO A 1 81 ? -8.047 -8.344 7.586 1 98.62 81 PRO A C 1
ATOM 683 O O . PRO A 1 81 ? -9.203 -8.023 7.312 1 98.62 81 PRO A O 1
ATOM 686 N N . PHE A 1 82 ? -7.066 -7.465 7.535 1 98.81 82 PHE A N 1
ATOM 687 C CA . PHE A 1 82 ? -7.27 -6.086 7.109 1 98.81 82 PHE A CA 1
ATOM 688 C C . PHE A 1 82 ? -7.633 -6.023 5.633 1 98.81 82 PHE A C 1
ATOM 690 O O . PHE A 1 82 ? -8.547 -5.297 5.242 1 98.81 82 PHE A O 1
ATOM 697 N N . ILE A 1 83 ? -6.895 -6.832 4.832 1 98.94 83 ILE A N 1
ATOM 698 C CA . ILE A 1 83 ? -7.137 -6.859 3.393 1 98.94 83 ILE A CA 1
ATOM 699 C C . ILE A 1 83 ? -8.539 -7.391 3.117 1 98.94 83 ILE A C 1
ATOM 701 O O . ILE A 1 83 ? -9.25 -6.863 2.258 1 98.94 83 ILE A O 1
ATOM 705 N N . ARG A 1 84 ? -8.945 -8.375 3.855 1 98.94 84 ARG A N 1
ATOM 706 C CA . ARG A 1 84 ? -10.266 -8.969 3.674 1 98.94 84 ARG A CA 1
ATOM 707 C C . ARG A 1 84 ? -11.359 -7.938 3.934 1 98.94 84 ARG A C 1
ATOM 709 O O . ARG A 1 84 ? -12.289 -7.797 3.133 1 98.94 84 ARG A O 1
ATOM 716 N N . GLU A 1 85 ? -11.219 -7.234 4.98 1 98.88 85 GLU A N 1
ATOM 717 C CA . GLU A 1 85 ? -12.219 -6.219 5.309 1 98.88 85 GLU A CA 1
ATOM 718 C C . GLU A 1 85 ? -12.195 -5.07 4.305 1 98.88 85 GLU A C 1
ATOM 720 O O . GLU A 1 85 ? -13.242 -4.586 3.879 1 98.88 85 GLU A O 1
ATOM 725 N N . ALA A 1 86 ? -11.023 -4.648 3.906 1 98.88 86 ALA A N 1
ATOM 726 C CA . ALA A 1 86 ? -10.883 -3.518 2.994 1 98.88 86 ALA A CA 1
ATOM 727 C C . ALA A 1 86 ? -11.461 -3.842 1.621 1 98.88 86 ALA A C 1
ATOM 729 O O . ALA A 1 86 ? -12.117 -2.998 1.001 1 98.88 86 ALA A O 1
ATOM 730 N N . ILE A 1 87 ? -11.188 -5.09 1.098 1 98.94 87 ILE A N 1
ATOM 731 C CA . ILE A 1 87 ? -11.664 -5.445 -0.237 1 98.94 87 ILE A CA 1
ATOM 732 C C . ILE A 1 87 ? -13.188 -5.547 -0.235 1 98.94 87 ILE A C 1
ATOM 734 O O . ILE A 1 87 ? -13.836 -5.238 -1.238 1 98.94 87 ILE A O 1
ATOM 738 N N . LYS A 1 88 ? -13.727 -5.902 0.909 1 98.75 88 LYS A N 1
ATOM 739 C CA . LYS A 1 88 ? -15.18 -5.914 1.035 1 98.75 88 LYS A CA 1
ATOM 740 C C . LYS A 1 88 ? -15.75 -4.504 0.948 1 98.75 88 LYS A C 1
ATOM 742 O O . LYS A 1 88 ? -16.703 -4.262 0.207 1 98.75 88 LYS A O 1
ATOM 747 N N . LEU A 1 89 ? -15.211 -3.549 1.683 1 98.62 89 LEU A N 1
ATOM 748 C CA . LEU A 1 89 ? -15.633 -2.154 1.621 1 98.62 89 LEU A CA 1
ATOM 749 C C . LEU A 1 89 ? -15.484 -1.604 0.207 1 98.62 89 LEU A C 1
ATOM 751 O O . LEU A 1 89 ? -16.375 -0.911 -0.29 1 98.62 89 LEU A O 1
ATOM 755 N N . TYR A 1 90 ? -14.336 -1.974 -0.383 1 98.69 90 TYR A N 1
ATOM 756 C CA . TYR A 1 90 ? -14.047 -1.555 -1.75 1 98.69 90 TYR A CA 1
ATOM 757 C C . TYR A 1 90 ? -15.117 -2.068 -2.713 1 98.69 90 TYR A C 1
ATOM 759 O O . TYR A 1 90 ? -15.586 -1.325 -3.578 1 98.69 90 TYR A O 1
ATOM 767 N N . SER A 1 91 ? -15.523 -3.275 -2.617 1 98.62 91 SER A N 1
ATOM 768 C CA . SER A 1 91 ? -16.516 -3.877 -3.51 1 98.62 91 SER A CA 1
ATOM 769 C C . SER A 1 91 ? -17.875 -3.207 -3.363 1 98.62 91 SER A C 1
ATOM 771 O O . SER A 1 91 ? -18.672 -3.193 -4.305 1 98.62 91 SER A O 1
ATOM 773 N N . LYS A 1 92 ? -18.109 -2.578 -2.213 1 97.62 92 LYS A N 1
ATOM 774 C CA . LYS A 1 92 ? -19.359 -1.868 -1.938 1 97.62 92 LYS A CA 1
ATOM 775 C C . LYS A 1 92 ? -19.25 -0.395 -2.32 1 97.62 92 LYS A C 1
ATOM 777 O O . LYS A 1 92 ? -20.094 0.417 -1.936 1 97.62 92 LYS A O 1
ATOM 782 N N . ARG A 1 93 ? -18.188 -0.004 -2.932 1 96.25 93 ARG A N 1
ATOM 783 C CA . ARG A 1 93 ? -17.953 1.317 -3.5 1 96.25 93 ARG A CA 1
ATOM 784 C C . ARG A 1 93 ? -17.859 2.377 -2.408 1 96.25 93 ARG A C 1
ATOM 786 O O . ARG A 1 93 ? -18.359 3.492 -2.574 1 96.25 93 ARG A O 1
ATOM 793 N N . GLN A 1 94 ? -17.203 1.984 -1.346 1 95.44 94 GLN A N 1
ATOM 794 C CA . GLN A 1 94 ? -17.078 2.924 -0.236 1 95.44 94 GLN A CA 1
ATOM 795 C C . GLN A 1 94 ? -15.859 3.824 -0.412 1 95.44 94 GLN A C 1
ATOM 797 O O . GLN A 1 94 ? -15.68 4.793 0.332 1 95.44 94 GLN A O 1
ATOM 802 N N . GLY A 1 95 ? -15.016 3.578 -1.337 1 96.69 95 GLY A N 1
ATOM 803 C CA . GLY A 1 95 ? -13.797 4.316 -1.617 1 96.69 95 GLY A CA 1
ATOM 804 C C . GLY A 1 95 ? -12.828 3.551 -2.5 1 96.69 95 GLY A C 1
ATOM 805 O O . GLY A 1 95 ? -13.133 2.445 -2.949 1 96.69 95 GLY A O 1
ATOM 806 N N . THR A 1 96 ? -11.648 4.18 -2.82 1 97.62 96 THR A N 1
ATOM 807 C CA . THR A 1 96 ? -10.594 3.41 -3.475 1 97.62 96 THR A CA 1
ATOM 808 C C . THR A 1 96 ? -10.102 2.289 -2.568 1 97.62 96 THR A C 1
ATOM 810 O O . THR A 1 96 ? -10.406 2.264 -1.376 1 97.62 96 THR A O 1
ATOM 813 N N . PHE A 1 97 ? -9.438 1.384 -3.102 1 98.75 97 PHE A N 1
ATOM 814 C CA . PHE A 1 97 ? -8.945 0.288 -2.277 1 98.75 97 PHE A CA 1
ATOM 815 C C . PHE A 1 97 ? -8.016 0.809 -1.187 1 98.75 97 PHE A C 1
ATOM 817 O O . PHE A 1 97 ? -8.078 0.356 -0.042 1 98.75 9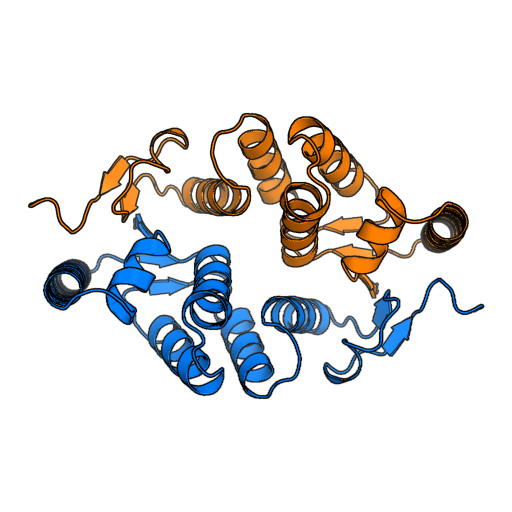7 PHE A O 1
ATOM 824 N N . LEU A 1 98 ? -7.172 1.819 -1.501 1 98.56 98 LEU A N 1
ATOM 825 C CA . LEU A 1 98 ? -6.258 2.385 -0.513 1 98.56 98 LEU A CA 1
ATOM 826 C C . LEU A 1 98 ? -7.027 3.109 0.586 1 98.56 98 LEU A C 1
ATOM 828 O O . LEU A 1 98 ? -6.66 3.029 1.762 1 98.56 98 LEU A O 1
ATOM 832 N N . ASP A 1 99 ? -8.148 3.834 0.237 1 97.81 99 ASP A N 1
ATOM 833 C CA . ASP A 1 99 ? -8.984 4.469 1.249 1 97.81 99 ASP A CA 1
ATOM 834 C C . ASP A 1 99 ? -9.555 3.439 2.219 1 97.81 99 ASP A C 1
ATOM 836 O O . ASP A 1 99 ? -9.578 3.666 3.432 1 97.81 99 ASP A O 1
ATOM 840 N N . CYS A 1 100 ? -9.984 2.342 1.608 1 98.75 100 CYS A N 1
ATOM 841 C CA . CYS A 1 100 ? -10.586 1.292 2.424 1 98.75 100 CYS A CA 1
ATOM 842 C C . CYS A 1 100 ? -9.547 0.66 3.348 1 98.75 100 CYS A C 1
ATOM 844 O O . CYS A 1 100 ? -9.828 0.411 4.52 1 98.75 100 CYS A O 1
ATOM 846 N N . LEU A 1 101 ? -8.312 0.407 2.838 1 98.81 101 LEU A N 1
ATOM 847 C CA . LEU A 1 101 ? -7.238 -0.143 3.658 1 98.81 101 LEU A CA 1
ATOM 848 C C . LEU A 1 101 ? -6.895 0.795 4.812 1 98.81 101 LEU A C 1
ATOM 850 O O . LEU A 1 101 ? -6.816 0.366 5.965 1 98.81 101 LEU A O 1
ATOM 854 N N . LYS A 1 102 ? -6.742 2.102 4.508 1 98.75 102 LYS A N 1
ATOM 855 C CA . LYS A 1 102 ? -6.453 3.098 5.539 1 98.75 102 LYS A CA 1
ATOM 856 C C . LYS A 1 102 ? -7.539 3.107 6.613 1 98.75 102 LYS A C 1
ATOM 858 O O . LYS A 1 102 ? -7.238 3.182 7.805 1 98.75 102 LYS A O 1
ATOM 863 N N . SER A 1 103 ? -8.766 3.037 6.16 1 98.62 103 SER A N 1
ATOM 864 C CA . SER A 1 103 ? -9.906 3.111 7.066 1 98.62 103 SER A CA 1
ATOM 865 C C . SER A 1 103 ? -9.93 1.92 8.016 1 98.62 103 SER A C 1
ATOM 867 O O . SER A 1 103 ? -10.172 2.08 9.219 1 98.62 103 SER A O 1
ATOM 869 N N . VAL A 1 104 ? -9.742 0.693 7.457 1 98.75 104 VAL A N 1
ATOM 870 C CA . VAL A 1 104 ? -9.773 -0.515 8.273 1 98.75 104 VAL A CA 1
ATOM 871 C C . VAL A 1 104 ? -8.664 -0.457 9.32 1 98.75 104 VAL A C 1
ATOM 873 O O . VAL A 1 104 ? -8.891 -0.757 10.492 1 98.75 104 VAL A O 1
ATOM 876 N N . LYS A 1 105 ? -7.461 -0.011 8.953 1 98.75 105 LYS A N 1
ATOM 877 C CA . LYS A 1 105 ? -6.332 0.088 9.867 1 98.75 105 LYS A CA 1
ATOM 878 C C . LYS A 1 105 ? -6.598 1.131 10.953 1 98.75 105 LYS A C 1
ATOM 880 O O . LYS A 1 105 ? -6.344 0.884 12.133 1 98.75 105 LYS A O 1
ATOM 885 N N . ALA A 1 106 ? -7.102 2.281 10.555 1 98.75 106 ALA A N 1
ATOM 886 C CA . ALA A 1 106 ? -7.395 3.352 11.508 1 98.75 106 ALA A CA 1
ATOM 887 C C . ALA A 1 106 ? -8.453 2.916 12.516 1 98.75 106 ALA A C 1
ATOM 889 O O . ALA A 1 106 ? -8.312 3.15 13.719 1 98.75 106 ALA A O 1
ATOM 890 N N . LYS A 1 107 ? -9.5 2.242 12.039 1 98.44 107 LYS A N 1
ATOM 891 C CA . LYS A 1 107 ? -10.586 1.811 12.914 1 98.44 107 LYS A CA 1
ATOM 892 C C . LYS A 1 107 ? -10.102 0.772 13.922 1 98.44 107 LYS A C 1
ATOM 894 O O . LYS A 1 107 ? -10.57 0.743 15.062 1 98.44 107 LYS A O 1
ATOM 899 N N . LYS A 1 108 ? -9.203 -0.121 13.484 1 98 108 LYS A N 1
ATOM 900 C CA . LYS A 1 108 ? -8.633 -1.114 14.391 1 98 108 LYS A CA 1
ATOM 901 C C . LYS A 1 108 ? -7.891 -0.444 15.547 1 98 108 LYS A C 1
ATOM 903 O O . LYS A 1 108 ? -7.805 -1 16.641 1 98 108 LYS A O 1
ATOM 908 N N . MET A 1 109 ? -7.406 0.774 15.328 1 98 109 MET A N 1
ATOM 909 C CA . MET A 1 109 ? -6.691 1.533 16.344 1 98 109 MET A CA 1
ATOM 910 C C . MET A 1 109 ? -7.652 2.4 17.156 1 98 109 MET A C 1
ATOM 912 O O . MET A 1 109 ? -7.223 3.17 18.016 1 98 109 MET A O 1
ATOM 916 N N . GLY A 1 110 ? -8.945 2.352 16.828 1 98.06 110 GLY A N 1
ATOM 917 C CA . GLY A 1 110 ? -9.953 3.127 17.531 1 98.06 110 GLY A CA 1
ATOM 918 C C . GLY A 1 110 ? -10.055 4.559 17.031 1 98.06 110 GLY A C 1
ATOM 919 O O . GLY A 1 110 ? -10.641 5.41 17.719 1 98.06 110 GLY A O 1
ATOM 920 N N . ILE A 1 111 ? -9.469 4.801 15.938 1 98.56 111 ILE A N 1
ATOM 921 C CA . ILE A 1 111 ? -9.484 6.152 15.391 1 98.56 111 ILE A CA 1
ATOM 922 C C . ILE A 1 111 ? -10.828 6.422 14.719 1 98.56 111 ILE A C 1
ATOM 924 O O . ILE A 1 111 ? -11.312 5.613 13.922 1 98.56 111 ILE A O 1
ATOM 928 N N . LYS A 1 112 ? -11.375 7.625 14.922 1 97.62 112 LYS A N 1
ATOM 929 C CA . LYS A 1 112 ? -12.719 7.922 14.438 1 97.62 112 LYS A CA 1
ATOM 930 C C . LYS A 1 112 ? -12.719 9.148 13.539 1 97.62 112 LYS A C 1
ATOM 932 O O . LYS A 1 112 ? -13.703 9.406 12.836 1 97.62 112 LYS A O 1
ATOM 937 N N . GLU A 1 113 ? -11.664 9.875 13.555 1 98.12 113 GLU A N 1
ATOM 938 C CA . GLU A 1 113 ? -11.609 11.117 12.797 1 98.12 113 GLU A CA 1
ATOM 939 C C . GLU A 1 113 ? -10.523 11.062 11.727 1 98.12 113 GLU A C 1
ATOM 941 O O . GLU A 1 113 ? -9.523 10.367 11.891 1 98.12 113 GLU A O 1
ATOM 946 N N . VAL A 1 114 ? -10.781 11.742 10.672 1 98.38 114 VAL A N 1
ATOM 947 C CA . VAL A 1 114 ? -9.812 11.859 9.594 1 98.38 114 VAL A CA 1
ATOM 948 C C . VAL A 1 114 ? -9.578 13.336 9.266 1 98.38 114 VAL A C 1
ATOM 950 O O . VAL A 1 114 ? -10.516 14.133 9.266 1 98.38 114 VAL A O 1
ATOM 953 N N . VAL A 1 115 ? -8.32 13.695 9.203 1 98.06 115 VAL A N 1
ATOM 954 C CA . VAL A 1 115 ? -7.973 15.023 8.703 1 98.06 115 VAL A CA 1
ATOM 955 C C . VAL A 1 115 ? -7.938 15 7.176 1 98.06 115 VAL A C 1
ATOM 957 O O . VAL A 1 115 ? -7.105 14.32 6.578 1 98.06 115 VAL A O 1
ATOM 960 N N . SER A 1 116 ? -8.812 15.688 6.559 1 97 116 SER A N 1
ATOM 961 C CA . SER A 1 116 ? -8.984 15.688 5.109 1 97 116 SER A CA 1
ATOM 962 C C . SER A 1 116 ? -9.711 16.938 4.641 1 97 116 SER A C 1
ATOM 964 O O . SER A 1 116 ? -10.391 17.609 5.43 1 97 116 SER A O 1
ATOM 966 N N . PHE A 1 117 ? -9.539 17.312 3.354 1 91.5 117 PHE A N 1
ATOM 967 C CA . PHE A 1 117 ? -10.258 18.438 2.779 1 91.5 117 PHE A CA 1
ATOM 968 C C . PHE A 1 117 ? -11.555 17.984 2.131 1 91.5 117 PHE A C 1
ATOM 970 O O . PHE A 1 117 ? -12.422 18.812 1.814 1 91.5 117 PHE A O 1
ATOM 977 N N . GLY A 1 118 ? -11.641 16.703 1.939 1 85 118 GLY A N 1
ATOM 978 C CA . GLY A 1 118 ? -12.828 16.188 1.278 1 85 118 GLY A CA 1
ATOM 979 C C . GLY A 1 118 ? -13.672 15.305 2.176 1 85 118 GLY A C 1
ATOM 980 O O . GLY A 1 118 ? -13.383 15.164 3.367 1 85 118 GLY A O 1
ATOM 981 N N . ARG A 1 119 ? -14.727 14.836 1.629 1 85.19 119 ARG A N 1
ATOM 982 C CA . ARG A 1 119 ? -15.688 14.055 2.4 1 85.19 119 ARG A CA 1
ATOM 983 C C . ARG A 1 119 ? -15.602 12.57 2.041 1 85.19 119 ARG A C 1
ATOM 985 O O . ARG A 1 119 ? -16.5 11.797 2.363 1 85.19 119 ARG A O 1
ATOM 992 N N . ARG A 1 120 ? -14.516 12.227 1.463 1 85.81 120 ARG A N 1
ATOM 993 C CA . ARG A 1 120 ? -14.422 10.875 0.92 1 85.81 120 ARG A CA 1
ATOM 994 C C . ARG A 1 120 ? -14.461 9.836 2.033 1 85.81 120 ARG A C 1
ATOM 996 O O . ARG A 1 120 ? -14.984 8.734 1.842 1 85.81 120 ARG A O 1
ATOM 1003 N N . PHE A 1 121 ? -14.031 10.227 3.217 1 95.12 121 PHE A N 1
ATOM 1004 C CA . PHE A 1 121 ? -13.922 9.258 4.309 1 95.12 121 PHE A CA 1
ATOM 1005 C C . PHE A 1 121 ? -15.195 9.242 5.141 1 95.12 121 PHE A C 1
ATOM 1007 O O . PHE A 1 121 ? -15.344 8.414 6.043 1 95.12 121 PHE A O 1
ATOM 1014 N N . LYS A 1 122 ? -16.109 10.156 4.812 1 92.62 122 LYS A N 1
ATOM 1015 C CA . LYS A 1 122 ? -17.375 10.141 5.531 1 92.62 122 LYS A CA 1
ATOM 1016 C C . LYS A 1 122 ? -18.125 8.828 5.297 1 92.62 122 LYS A C 1
ATOM 1018 O O . LYS A 1 122 ? -18.688 8.258 6.23 1 92.62 122 LYS A O 1
ATOM 1023 N N . LYS A 1 123 ? -18.125 8.344 4.098 1 92.94 123 LYS A N 1
ATOM 1024 C CA . LYS A 1 123 ? -18.781 7.094 3.75 1 92.94 123 LYS A CA 1
ATOM 1025 C C . LYS A 1 123 ? -18.141 5.914 4.48 1 92.94 123 LYS A C 1
ATOM 1027 O O . LYS A 1 123 ? -18.781 4.863 4.637 1 92.94 123 LYS A O 1
ATOM 1032 N N . LEU A 1 124 ? -16.922 6.102 4.906 1 97.31 124 LEU A N 1
ATOM 1033 C CA . LEU A 1 124 ? -16.172 5.035 5.574 1 97.31 124 LEU A CA 1
ATOM 1034 C C . LEU A 1 124 ? -16.312 5.152 7.09 1 97.31 124 LEU A C 1
ATOM 1036 O O . LEU A 1 124 ? -15.633 4.434 7.832 1 97.31 124 LEU A O 1
ATOM 1040 N N . GLY A 1 125 ? -17.172 6.102 7.48 1 95.94 125 GLY A N 1
ATOM 1041 C CA . GLY A 1 125 ? -17.578 6.164 8.875 1 95.94 125 GLY A CA 1
ATOM 1042 C C . GLY A 1 125 ? -16.719 7.102 9.703 1 95.94 125 GLY A C 1
ATOM 1043 O O . GLY A 1 125 ? -16.719 7.031 10.938 1 95.94 125 GLY A O 1
ATOM 1044 N N . PHE A 1 126 ? -15.977 7.973 9.078 1 97.94 126 PHE A N 1
ATOM 1045 C CA . PHE A 1 126 ? -15.109 8.891 9.82 1 97.94 126 PHE A CA 1
ATOM 1046 C C . PHE A 1 126 ? -15.75 10.266 9.922 1 97.94 126 PHE A C 1
ATOM 1048 O O . PHE A 1 126 ? -16.438 10.711 9 1 97.94 126 PHE A O 1
ATOM 1055 N N . LYS A 1 127 ? -15.516 10.891 11.008 1 96.81 127 LYS A N 1
ATOM 1056 C CA . LYS A 1 127 ? -15.734 12.336 11.094 1 96.81 127 LYS A CA 1
ATOM 1057 C C . LYS A 1 127 ? -14.562 13.102 10.484 1 96.81 127 LYS A C 1
ATOM 1059 O O . LYS A 1 127 ? -13.406 12.844 10.805 1 96.81 127 LYS A O 1
ATOM 1064 N N . THR A 1 128 ? -14.922 14 9.672 1 96.5 128 THR A N 1
ATOM 1065 C CA . THR A 1 128 ? -13.875 14.727 8.969 1 96.5 128 THR A CA 1
ATOM 1066 C C . THR A 1 128 ? -13.492 15.992 9.734 1 96.5 128 THR A C 1
ATOM 1068 O O . THR A 1 128 ? -14.359 16.719 10.227 1 96.5 128 THR A O 1
ATOM 1071 N N . VAL A 1 129 ? -12.18 16.141 9.914 1 96.38 129 VAL A N 1
ATOM 1072 C CA . VAL A 1 129 ? -11.602 17.406 10.383 1 96.38 129 VAL A CA 1
ATOM 1073 C C . VAL A 1 129 ? -10.93 18.125 9.211 1 96.38 129 VAL A C 1
ATOM 1075 O O . VAL A 1 129 ? -9.898 17.688 8.703 1 96.38 129 VAL A O 1
ATOM 1078 N N . ASN A 1 130 ? -11.5 19.234 8.797 1 95 130 ASN A N 1
ATOM 1079 C CA . ASN A 1 130 ? -11.008 20 7.66 1 95 130 ASN A CA 1
ATOM 1080 C C . ASN A 1 130 ? -10.094 21.141 8.102 1 95 130 ASN A C 1
ATOM 1082 O O . ASN A 1 130 ? -10.555 22.109 8.719 1 95 130 ASN A O 1
ATOM 1086 N N . PRO A 1 131 ? -8.859 21.094 7.762 1 91.88 131 PRO A N 1
ATOM 1087 C CA . PRO A 1 131 ? -7.922 22.141 8.195 1 91.88 131 PRO A CA 1
ATOM 1088 C C . PRO A 1 131 ? -8.328 23.531 7.719 1 91.88 131 PRO A C 1
ATOM 1090 O O . PRO A 1 131 ? -7.922 24.531 8.312 1 91.88 131 PRO A O 1
ATOM 1093 N N . TYR A 1 132 ? -9.047 23.641 6.566 1 86.75 132 TYR A N 1
ATOM 1094 C CA . TYR A 1 132 ? -9.445 24.938 6.035 1 86.75 132 TYR A CA 1
ATOM 1095 C C . TYR A 1 132 ? -10.625 25.5 6.809 1 86.75 132 TYR A C 1
ATOM 1097 O O . TYR A 1 132 ? -10.953 26.688 6.68 1 86.75 132 TYR A O 1
ATOM 1105 N N . GLU A 1 133 ? -11.398 24.578 7.301 1 77.5 133 GLU A N 1
ATOM 1106 C CA . GLU A 1 133 ? -12.602 25.031 7.988 1 77.5 133 GLU A CA 1
ATOM 1107 C C . GLU A 1 133 ? -12.32 25.312 9.461 1 77.5 133 GLU A C 1
ATOM 1109 O O . GLU A 1 133 ? -11.477 24.672 10.078 1 77.5 133 GLU A O 1
ATOM 1114 N N . GLU A 1 134 ? -12.312 26.641 10.039 1 55.75 134 GLU A N 1
ATOM 1115 C CA . GLU A 1 134 ? -12.172 27.203 11.383 1 55.75 134 GLU A CA 1
ATOM 1116 C C . GLU A 1 134 ? -12.75 26.25 12.43 1 55.75 134 GLU A C 1
ATOM 1118 O O . GLU A 1 134 ? -13.828 25.688 12.234 1 55.75 134 GLU A O 1
ATOM 1123 N N . SER A 1 135 ? -11.766 25.578 13.219 1 42.94 135 SER A N 1
ATOM 1124 C CA . SER A 1 135 ? -12.352 25.047 14.445 1 42.94 135 SER A CA 1
ATOM 1125 C C . SER A 1 135 ? -13.156 26.125 15.172 1 42.94 135 SER A C 1
ATOM 1127 O O . SER A 1 135 ? -12.758 27.297 15.195 1 42.94 135 SER A O 1
ATOM 1129 N N . MET B 1 1 ? -5.988 10.492 18.578 1 96.25 1 MET B N 1
ATOM 1130 C CA . MET B 1 1 ? -5.273 10.414 17.297 1 96.25 1 MET B CA 1
ATOM 1131 C C . MET B 1 1 ? -6.242 10.43 16.125 1 96.25 1 MET B C 1
ATOM 1133 O O . MET B 1 1 ? -7.402 10.039 16.266 1 96.25 1 MET B O 1
ATOM 1137 N N . LYS B 1 2 ? -5.836 11.047 14.938 1 98.38 2 LYS B N 1
ATOM 1138 C CA . LYS B 1 2 ? -6.656 11.148 13.734 1 98.38 2 LYS B CA 1
ATOM 1139 C C . LYS B 1 2 ? -5.934 10.57 12.523 1 98.38 2 LYS B C 1
ATOM 1141 O O . LYS B 1 2 ? -4.707 10.656 12.422 1 98.38 2 LYS B O 1
ATOM 1146 N N . LEU B 1 3 ? -6.688 10 11.68 1 98.75 3 LEU B N 1
ATOM 1147 C CA . LEU B 1 3 ? -6.148 9.516 10.414 1 98.75 3 LEU B CA 1
ATOM 1148 C C . LEU B 1 3 ? -5.781 10.688 9.5 1 98.75 3 LEU B C 1
ATOM 1150 O O . LEU B 1 3 ? -6.539 11.648 9.391 1 98.75 3 LEU B O 1
ATOM 1154 N N . LEU B 1 4 ? -4.637 10.664 8.859 1 98.75 4 LEU B N 1
ATOM 1155 C CA . LEU B 1 4 ? -4.227 11.711 7.934 1 98.75 4 LEU B CA 1
ATOM 1156 C C . LEU B 1 4 ? -4.531 11.312 6.492 1 98.75 4 LEU B C 1
ATOM 1158 O O . LEU B 1 4 ? -4.066 10.273 6.02 1 98.75 4 LEU B O 1
ATOM 1162 N N . ASP B 1 5 ? -5.266 12.07 5.82 1 97.75 5 ASP B N 1
ATOM 1163 C CA . ASP B 1 5 ? -5.5 11.914 4.387 1 97.75 5 ASP B CA 1
ATOM 1164 C C . ASP B 1 5 ? -4.309 12.422 3.576 1 97.75 5 ASP B C 1
ATOM 1166 O O . ASP B 1 5 ? -3.775 13.492 3.859 1 97.75 5 ASP B O 1
ATOM 1170 N N . THR B 1 6 ? -3.941 11.68 2.57 1 97.75 6 THR B N 1
ATOM 1171 C CA . THR B 1 6 ? -2.752 11.992 1.784 1 97.75 6 THR B CA 1
ATOM 1172 C C . THR B 1 6 ? -2.867 13.383 1.156 1 97.75 6 THR B C 1
ATOM 1174 O O . THR B 1 6 ? -1.865 14.078 0.997 1 97.75 6 THR B O 1
ATOM 1177 N N . THR B 1 7 ? -4.129 13.836 0.828 1 95.62 7 THR B N 1
ATOM 1178 C CA . THR B 1 7 ? -4.332 15.094 0.127 1 95.62 7 THR B CA 1
ATOM 1179 C C . THR B 1 7 ? -3.855 16.266 0.977 1 95.62 7 THR B C 1
ATOM 1181 O O . THR B 1 7 ? -3.426 17.297 0.444 1 95.62 7 THR B O 1
ATOM 1184 N N . VAL B 1 8 ? -3.867 16.109 2.236 1 97.56 8 VAL B N 1
ATOM 1185 C CA . VAL B 1 8 ? -3.402 17.172 3.127 1 97.56 8 VAL B CA 1
ATOM 1186 C C . VAL B 1 8 ? -1.898 17.359 2.953 1 97.56 8 VAL B C 1
ATOM 1188 O O . VAL B 1 8 ? -1.423 18.5 2.838 1 97.56 8 VAL B O 1
ATOM 1191 N N . LEU B 1 9 ? -1.158 16.266 2.896 1 98.19 9 LEU B N 1
ATOM 1192 C CA . LEU B 1 9 ? 0.284 16.344 2.689 1 98.19 9 LEU B CA 1
ATOM 1193 C C . LEU B 1 9 ? 0.604 16.891 1.302 1 98.19 9 LEU B C 1
ATOM 1195 O O . LEU B 1 9 ? 1.54 17.672 1.141 1 98.19 9 LEU B O 1
ATOM 1199 N N . LEU B 1 10 ? -0.151 16.5 0.31 1 97.31 10 LEU B N 1
ATOM 1200 C CA . LEU B 1 10 ? 0.096 16.969 -1.05 1 97.31 10 LEU B CA 1
ATOM 1201 C C . LEU B 1 10 ? -0.11 18.484 -1.151 1 97.31 10 LEU B C 1
ATOM 1203 O O . LEU B 1 10 ? 0.69 19.172 -1.775 1 97.31 10 LEU B O 1
ATOM 1207 N N . ASP B 1 11 ? -1.156 18.969 -0.501 1 95.75 11 ASP B N 1
ATOM 1208 C CA . ASP B 1 11 ? -1.385 20.422 -0.485 1 95.75 11 ASP B CA 1
ATOM 1209 C C . ASP B 1 11 ? -0.277 21.141 0.278 1 95.75 11 ASP B C 1
ATOM 1211 O O . ASP B 1 11 ? 0.156 22.219 -0.124 1 95.75 11 ASP B O 1
ATOM 1215 N N . PHE B 1 12 ? 0.152 20.516 1.315 1 97.12 12 PHE B N 1
ATOM 1216 C CA . PHE B 1 12 ? 1.202 21.125 2.127 1 97.12 12 PHE B CA 1
ATOM 1217 C C . PHE B 1 12 ? 2.506 21.219 1.343 1 97.12 12 PHE B C 1
ATOM 1219 O O . PHE B 1 12 ? 3.252 22.188 1.485 1 97.12 12 PHE B O 1
ATOM 1226 N N . LEU B 1 13 ? 2.793 20.234 0.512 1 97.12 13 LEU B N 1
ATOM 1227 C CA . LEU B 1 13 ? 4.082 20.125 -0.163 1 97.12 13 LEU B CA 1
ATOM 1228 C C . LEU B 1 13 ? 4.055 20.844 -1.509 1 97.12 13 LEU B C 1
ATOM 1230 O O . LEU B 1 13 ? 5.074 21.375 -1.954 1 97.12 13 LEU B O 1
ATOM 1234 N N . SER B 1 14 ? 2.932 20.844 -2.166 1 91.25 14 SER B N 1
ATOM 1235 C CA . SER B 1 14 ? 2.922 21.328 -3.543 1 91.25 14 SER B CA 1
ATOM 1236 C C . SER B 1 14 ? 1.757 22.281 -3.783 1 91.25 14 SER B C 1
ATOM 1238 O O . SER B 1 14 ? 1.505 22.688 -4.922 1 91.25 14 SER B O 1
ATOM 1240 N N . GLY B 1 15 ? 0.986 22.625 -2.67 1 89.19 15 GLY B N 1
ATOM 1241 C CA . GLY B 1 15 ? -0.173 23.484 -2.826 1 89.19 15 GLY B CA 1
ATOM 1242 C C . GLY B 1 15 ? 0.182 24.969 -2.869 1 89.19 15 GLY B C 1
ATOM 1243 O O . GLY B 1 15 ? 1.36 25.328 -2.908 1 89.19 15 GLY B O 1
ATOM 1244 N N . GLU B 1 16 ? -0.898 25.797 -3.012 1 92.69 16 GLU B N 1
ATOM 1245 C CA . GLU B 1 16 ? -0.735 27.25 -3.002 1 92.69 16 GLU B CA 1
ATOM 1246 C C . GLU B 1 16 ? -0.336 27.75 -1.616 1 92.69 16 GLU B C 1
ATOM 1248 O O . GLU B 1 16 ? -0.609 27.094 -0.61 1 92.69 16 GLU B O 1
ATOM 1253 N N . GLU B 1 17 ? 0.227 28.875 -1.61 1 93.88 17 GLU B N 1
ATOM 1254 C CA . GLU B 1 17 ? 0.774 29.453 -0.391 1 93.88 17 GLU B CA 1
ATOM 1255 C C . GLU B 1 17 ? -0.273 29.5 0.718 1 93.88 17 GLU B C 1
ATOM 1257 O O . GLU B 1 17 ? 0.013 29.156 1.864 1 93.88 17 GLU B O 1
ATOM 1262 N N . GLU B 1 18 ? -1.389 29.922 0.465 1 92 18 GLU B N 1
ATOM 1263 C CA . GLU B 1 18 ? -2.447 30.047 1.464 1 92 18 GLU B CA 1
ATOM 1264 C C . GLU B 1 18 ? -2.783 28.688 2.076 1 92 18 GLU B C 1
ATOM 1266 O O . GLU B 1 18 ? -2.982 28.578 3.287 1 92 18 GLU B O 1
ATOM 1271 N N . LYS B 1 19 ? -2.82 27.688 1.231 1 92.5 19 LYS B N 1
ATOM 1272 C CA . LYS B 1 19 ? -3.076 26.328 1.717 1 92.5 19 LYS B CA 1
ATOM 1273 C C . LYS B 1 19 ? -1.939 25.844 2.611 1 92.5 19 LYS B C 1
ATOM 1275 O O . LYS B 1 19 ? -2.182 25.25 3.664 1 92.5 19 LYS B O 1
ATOM 1280 N N . VAL B 1 20 ? -0.779 26.109 2.152 1 96.06 20 VAL B N 1
ATOM 1281 C CA . VAL B 1 20 ? 0.405 25.688 2.887 1 96.06 20 VAL B CA 1
ATOM 1282 C C . VAL B 1 20 ? 0.414 26.312 4.273 1 96.06 20 VAL B C 1
ATOM 1284 O O . VAL B 1 20 ? 0.618 25.625 5.277 1 96.06 20 VAL B O 1
ATOM 1287 N N . GLU B 1 21 ? 0.126 27.594 4.348 1 96.19 21 GLU B N 1
ATOM 1288 C CA . GLU B 1 21 ? 0.125 28.312 5.617 1 96.19 21 GLU B CA 1
ATOM 1289 C C . GLU B 1 21 ? -0.951 27.781 6.555 1 96.19 21 GLU B C 1
ATOM 1291 O O . GLU B 1 21 ? -0.707 27.594 7.75 1 96.19 21 GLU B O 1
ATOM 1296 N N . THR B 1 22 ? -2.074 27.516 6.012 1 95.69 22 THR B N 1
ATOM 1297 C CA . THR B 1 22 ? -3.195 27 6.801 1 95.69 22 THR B CA 1
ATOM 1298 C C . THR B 1 22 ? -2.871 25.625 7.379 1 95.69 22 THR B C 1
ATOM 1300 O O . THR B 1 22 ? -3.121 25.375 8.562 1 95.69 22 THR B O 1
ATOM 1303 N N . ILE B 1 23 ? -2.305 24.75 6.625 1 97.38 23 ILE B N 1
ATOM 1304 C CA . ILE B 1 23 ? -1.977 23.391 7.066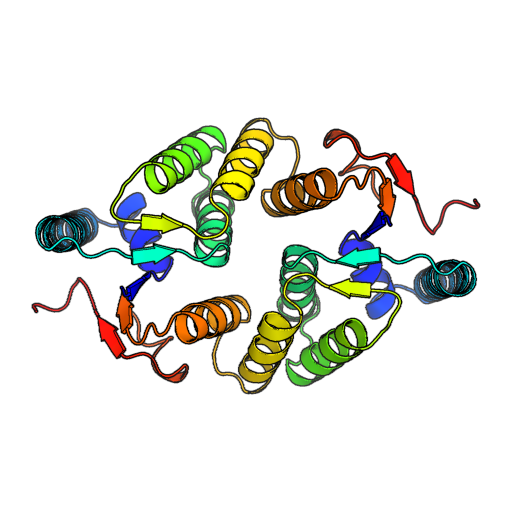 1 97.38 23 ILE B CA 1
ATOM 1305 C C . ILE B 1 23 ? -0.852 23.453 8.094 1 97.38 23 ILE B C 1
ATOM 1307 O O . ILE B 1 23 ? -0.877 22.719 9.094 1 97.38 23 ILE B O 1
ATOM 1311 N N . GLU B 1 24 ? 0.114 24.328 7.789 1 96.69 24 GLU B N 1
ATOM 1312 C CA . GLU B 1 24 ? 1.215 24.5 8.734 1 96.69 24 GLU B CA 1
ATOM 1313 C C . GLU B 1 24 ? 0.703 24.906 10.109 1 96.69 24 GLU B C 1
ATOM 1315 O O . GLU B 1 24 ? 1.135 24.359 11.125 1 96.69 24 GLU B O 1
ATOM 1320 N N . GLN B 1 25 ? -0.172 25.859 10.141 1 96.88 25 GLN B N 1
ATOM 1321 C CA . GLN B 1 25 ? -0.753 26.328 11.398 1 96.88 25 GLN B CA 1
ATOM 1322 C C . GLN B 1 25 ? -1.546 25.219 12.086 1 96.88 25 GLN B C 1
ATOM 1324 O O . GLN B 1 25 ? -1.457 25.047 13.297 1 96.88 25 GLN B O 1
ATOM 1329 N N . PHE B 1 26 ? -2.307 24.484 11.297 1 97.44 26 PHE B N 1
ATOM 1330 C CA . PHE B 1 26 ? -3.092 23.359 11.812 1 97.44 26 PHE B CA 1
ATOM 1331 C C . PHE B 1 26 ? -2.188 22.312 12.445 1 97.44 26 PHE B C 1
ATOM 1333 O O . PHE B 1 26 ? -2.459 21.844 13.555 1 97.44 26 PHE B O 1
ATOM 1340 N N . PHE B 1 27 ? -1.056 21.922 11.766 1 97.94 27 PHE B N 1
ATOM 1341 C CA . PHE B 1 27 ? -0.094 20.953 12.281 1 97.94 27 PHE B CA 1
ATOM 1342 C C . PHE B 1 27 ? 0.546 21.453 13.57 1 97.94 27 PHE B C 1
ATOM 1344 O O . PHE B 1 27 ? 0.745 20.688 14.516 1 97.94 27 PHE B O 1
ATOM 1351 N N . GLU B 1 28 ? 0.835 22.75 13.578 1 97 28 GLU B N 1
ATOM 1352 C CA . GLU B 1 28 ? 1.434 23.359 14.766 1 97 28 GLU B CA 1
ATOM 1353 C C . GLU B 1 28 ? 0.488 23.266 15.961 1 97 28 GLU B C 1
ATOM 1355 O O . GLU B 1 28 ? 0.915 22.969 17.078 1 97 28 GLU B O 1
ATOM 1360 N N . GLU B 1 29 ? -0.691 23.578 15.734 1 96.69 29 GLU B N 1
ATOM 1361 C CA . GLU B 1 29 ? -1.691 23.516 16.797 1 96.69 29 GLU B CA 1
ATOM 1362 C C . GLU B 1 29 ? -1.824 22.094 17.344 1 96.69 29 GLU B C 1
ATOM 1364 O O . GLU B 1 29 ? -1.913 21.906 18.562 1 96.69 29 GLU B O 1
ATOM 1369 N N . LEU B 1 30 ? -1.882 21.109 16.422 1 97.25 30 LEU B N 1
ATOM 1370 C CA . LEU B 1 30 ? -1.941 19.719 16.859 1 97.25 30 LEU B CA 1
ATOM 1371 C C . LEU B 1 30 ? -0.731 19.375 17.719 1 97.25 30 LEU B C 1
ATOM 1373 O O . LEU B 1 30 ? -0.872 18.734 18.766 1 97.25 30 LEU B O 1
ATOM 1377 N N . SER B 1 31 ? 0.389 19.812 17.266 1 96.38 31 SER B N 1
ATOM 1378 C CA . SER B 1 31 ? 1.631 19.531 17.969 1 96.38 31 SER B CA 1
ATOM 1379 C C . SER B 1 31 ? 1.618 20.125 19.375 1 96.38 31 SER B C 1
ATOM 1381 O O . SER B 1 31 ? 2.041 19.484 20.328 1 96.38 31 SER B O 1
ATOM 1383 N N . GLN B 1 32 ? 1.141 21.328 19.531 1 96.69 32 GLN B N 1
ATOM 1384 C CA . GLN B 1 32 ? 1.081 22.031 20.797 1 96.69 32 GLN B CA 1
ATOM 1385 C C . GLN B 1 32 ? 0.143 21.312 21.781 1 96.69 32 GLN B C 1
ATOM 1387 O O . GLN B 1 32 ? 0.376 21.328 22.984 1 96.69 32 GLN B O 1
ATOM 1392 N N . LYS B 1 33 ? -0.837 20.734 21.234 1 96.81 33 LYS B N 1
ATOM 1393 C CA . LYS B 1 33 ? -1.817 20.016 22.047 1 96.81 33 LYS B CA 1
ATOM 1394 C C . LYS B 1 33 ? -1.352 18.609 22.359 1 96.81 33 LYS B C 1
ATOM 1396 O O . LYS B 1 33 ? -2.049 17.844 23.031 1 96.81 33 LYS B O 1
ATOM 1401 N N . GLY B 1 34 ? -0.242 18.203 21.766 1 96.25 34 GLY B N 1
ATOM 1402 C CA . GLY B 1 34 ? 0.288 16.859 21.969 1 96.25 34 GLY B CA 1
ATOM 1403 C C . GLY B 1 34 ? -0.466 15.797 21.188 1 96.25 34 GLY B C 1
ATOM 1404 O O . GLY B 1 34 ? -0.404 14.617 21.531 1 96.25 34 GLY B O 1
ATOM 1405 N N . GLU B 1 35 ? -1.219 16.188 20.188 1 97 35 GLU B N 1
ATOM 1406 C CA . GLU B 1 35 ? -1.956 15.25 19.344 1 97 35 GLU B CA 1
ATOM 1407 C C . GLU B 1 35 ? -1.073 14.703 18.219 1 97 35 GLU B C 1
ATOM 1409 O O . GLU B 1 35 ? -0.104 15.352 17.812 1 97 35 GLU B O 1
ATOM 1414 N N . LYS B 1 36 ? -1.424 13.5 17.781 1 98.06 36 LYS B N 1
ATOM 1415 C CA . LYS B 1 36 ? -0.68 12.891 16.688 1 98.06 36 LYS B CA 1
ATOM 1416 C C . LYS B 1 36 ? -1.607 12.516 15.531 1 98.06 36 LYS B C 1
ATOM 1418 O O . LYS B 1 36 ? -2.824 12.422 15.711 1 98.06 36 LYS B O 1
ATOM 1423 N N . LEU B 1 37 ? -1.019 12.406 14.422 1 98.81 37 LEU B N 1
ATOM 1424 C CA . LEU B 1 37 ? -1.712 11.945 13.227 1 98.81 37 LEU B CA 1
ATOM 1425 C C . LEU B 1 37 ? -1.246 10.547 12.828 1 98.81 37 LEU B C 1
ATOM 1427 O O . LEU B 1 37 ? -0.045 10.297 12.695 1 98.81 37 LEU B O 1
ATOM 1431 N N . PHE B 1 38 ? -2.143 9.672 12.695 1 98.88 38 PHE B N 1
ATOM 1432 C CA . PHE B 1 38 ? -1.82 8.344 12.195 1 98.88 38 PHE B CA 1
ATOM 1433 C C . PHE B 1 38 ? -1.581 8.375 10.688 1 98.88 38 PHE B C 1
ATOM 1435 O O . PHE B 1 38 ? -2.412 8.883 9.938 1 98.88 38 PHE B O 1
ATOM 1442 N N . VAL B 1 39 ? -0.462 7.871 10.266 1 98.88 39 VAL B N 1
ATOM 1443 C CA . VAL B 1 39 ? -0.066 7.805 8.859 1 98.88 39 VAL B CA 1
ATOM 1444 C C . VAL B 1 39 ? 0.128 6.348 8.445 1 98.88 39 VAL B C 1
ATOM 1446 O O . VAL B 1 39 ? 1.231 5.805 8.555 1 98.88 39 VAL B O 1
ATOM 1449 N N . PRO B 1 40 ? -0.912 5.719 7.93 1 98.81 40 PRO B N 1
ATOM 1450 C CA . PRO B 1 40 ? -0.735 4.352 7.438 1 98.81 40 PRO B CA 1
ATOM 1451 C C . PRO B 1 40 ? 0.208 4.27 6.238 1 98.81 40 PRO B C 1
ATOM 1453 O O . PRO B 1 40 ? 0.45 5.281 5.57 1 98.81 40 PRO B O 1
ATOM 1456 N N . GLU B 1 41 ? 0.72 3.129 6.008 1 98.88 41 GLU B N 1
ATOM 1457 C CA . GLU B 1 41 ? 1.648 2.895 4.906 1 98.88 41 GLU B CA 1
ATOM 1458 C C . GLU B 1 41 ? 1.08 3.41 3.588 1 98.88 41 GLU B C 1
ATOM 1460 O O . GLU B 1 41 ? 1.82 3.922 2.746 1 98.88 41 GLU B O 1
ATOM 1465 N N . GLU B 1 42 ? -0.247 3.277 3.432 1 98.81 42 GLU B N 1
ATOM 1466 C CA . GLU B 1 42 ? -0.927 3.662 2.199 1 98.81 42 GLU B CA 1
ATOM 1467 C C . GLU B 1 42 ? -0.782 5.156 1.931 1 98.81 42 GLU B C 1
ATOM 1469 O O . GLU B 1 42 ? -0.709 5.582 0.776 1 98.81 42 GLU B O 1
ATOM 1474 N N . VAL B 1 43 ? -0.736 5.969 2.992 1 98.88 43 VAL B N 1
ATOM 1475 C CA . VAL B 1 43 ? -0.562 7.406 2.838 1 98.88 43 VAL B CA 1
ATOM 1476 C C . VAL B 1 43 ? 0.805 7.699 2.223 1 98.88 43 VAL B C 1
ATOM 1478 O O . VAL B 1 43 ? 0.92 8.531 1.319 1 98.88 43 VAL B O 1
ATOM 1481 N N . ILE B 1 44 ? 1.826 6.977 2.701 1 98.94 44 ILE B N 1
ATOM 1482 C CA . ILE B 1 44 ? 3.172 7.176 2.176 1 98.94 44 ILE B CA 1
ATOM 1483 C C . ILE B 1 44 ? 3.252 6.648 0.746 1 98.94 44 ILE B C 1
ATOM 1485 O O . ILE B 1 44 ? 3.855 7.281 -0.124 1 98.94 44 ILE B O 1
ATOM 1489 N N . ILE B 1 45 ? 2.621 5.52 0.507 1 98.94 45 ILE B N 1
ATOM 1490 C CA . ILE B 1 45 ? 2.588 4.938 -0.831 1 98.94 45 ILE B CA 1
ATOM 1491 C C . ILE B 1 45 ? 1.979 5.938 -1.812 1 98.94 45 ILE B C 1
ATOM 1493 O O . ILE B 1 45 ? 2.557 6.215 -2.865 1 98.94 45 ILE B O 1
ATOM 1497 N N . GLU B 1 46 ? 0.818 6.523 -1.478 1 98.62 46 GLU B N 1
ATOM 1498 C CA . GLU B 1 46 ? 0.151 7.496 -2.338 1 98.62 46 GLU B CA 1
ATOM 1499 C C . GLU B 1 46 ? 0.996 8.758 -2.506 1 98.62 46 GLU B C 1
ATOM 1501 O O . GLU B 1 46 ? 1.094 9.305 -3.607 1 98.62 46 GLU B O 1
ATOM 1506 N N . LEU B 1 47 ? 1.587 9.195 -1.435 1 98.81 47 LEU B N 1
ATOM 1507 C CA . LEU B 1 47 ? 2.396 10.406 -1.477 1 98.81 47 LEU B CA 1
ATOM 1508 C C . LEU B 1 47 ? 3.539 10.266 -2.477 1 98.81 47 LEU B C 1
ATOM 1510 O O . LEU B 1 47 ? 3.717 11.117 -3.348 1 98.81 47 LEU B O 1
ATOM 1514 N N . VAL B 1 48 ? 4.254 9.148 -2.383 1 98.88 48 VAL B N 1
ATOM 1515 C CA . VAL B 1 48 ? 5.387 8.906 -3.27 1 98.88 48 VAL B CA 1
ATOM 1516 C C . VAL B 1 48 ? 4.902 8.828 -4.715 1 98.88 48 VAL B C 1
ATOM 1518 O O . VAL B 1 48 ? 5.516 9.406 -5.617 1 98.88 48 VAL B O 1
ATOM 1521 N N . TYR B 1 49 ? 3.828 8.188 -4.934 1 98.62 49 TYR B N 1
ATOM 1522 C CA . TYR B 1 49 ? 3.273 8.039 -6.273 1 98.62 49 TYR B CA 1
ATOM 1523 C C . TYR B 1 49 ? 2.92 9.398 -6.867 1 98.62 49 TYR B C 1
ATOM 1525 O O . TYR B 1 49 ? 3.326 9.719 -7.988 1 98.62 49 TYR B O 1
ATOM 1533 N N . PHE B 1 50 ? 2.213 10.211 -6.098 1 98 50 PHE B N 1
ATOM 1534 C CA . PHE B 1 50 ? 1.751 11.492 -6.613 1 98 50 PHE B CA 1
ATOM 1535 C C . PHE B 1 50 ? 2.924 12.438 -6.84 1 98 50 PHE B C 1
ATOM 1537 O O . PHE B 1 50 ? 2.965 13.156 -7.844 1 98 50 PHE B O 1
ATOM 1544 N N . LEU B 1 51 ? 3.842 12.453 -5.961 1 98.5 51 LEU B N 1
ATOM 1545 C CA . LEU B 1 51 ? 4.984 13.344 -6.141 1 98.5 51 LEU B CA 1
ATOM 1546 C C . LEU B 1 51 ? 5.805 12.93 -7.359 1 98.5 51 LEU B C 1
ATOM 1548 O O . LEU B 1 51 ? 6.27 13.789 -8.117 1 98.5 51 LEU B O 1
ATOM 1552 N N . GLU B 1 52 ? 5.992 11.609 -7.492 1 98.5 52 GLU B N 1
ATOM 1553 C CA . GLU B 1 52 ? 6.812 11.117 -8.602 1 98.5 52 GLU B CA 1
ATOM 1554 C C . GLU B 1 52 ? 6.078 11.25 -9.93 1 98.5 52 GLU B C 1
ATOM 1556 O O . GLU B 1 52 ? 6.621 11.797 -10.891 1 98.5 52 GLU B O 1
ATOM 1561 N N . HIS B 1 53 ? 4.875 10.758 -10 1 97.12 53 HIS B N 1
ATOM 1562 C CA . HIS B 1 53 ? 4.191 10.633 -11.289 1 97.12 53 HIS B CA 1
ATOM 1563 C C . HIS B 1 53 ? 3.299 11.836 -11.555 1 97.12 53 HIS B C 1
ATOM 1565 O O . HIS B 1 53 ? 3.1 12.219 -12.711 1 97.12 53 HIS B O 1
ATOM 1571 N N . GLY B 1 54 ? 2.74 12.406 -10.484 1 96.19 54 GLY B N 1
ATOM 1572 C CA . GLY B 1 54 ? 1.869 13.562 -10.641 1 96.19 54 GLY B CA 1
ATOM 1573 C C . GLY B 1 54 ? 2.629 14.867 -10.773 1 96.19 54 GLY B C 1
ATOM 1574 O O . GLY B 1 54 ? 2.338 15.672 -11.664 1 96.19 54 GLY B O 1
ATOM 1575 N N . TYR B 1 55 ? 3.646 15.023 -9.984 1 96.69 55 TYR B N 1
ATOM 1576 C CA . TYR B 1 55 ? 4.34 16.312 -9.914 1 96.69 55 TYR B CA 1
ATOM 1577 C C . TYR B 1 55 ? 5.75 16.203 -10.484 1 96.69 55 TYR B C 1
ATOM 1579 O O . TYR B 1 55 ? 6.449 17.203 -10.609 1 96.69 55 TYR B O 1
ATOM 1587 N N . LYS B 1 56 ? 6.266 15.023 -10.805 1 98.06 56 LYS B N 1
ATOM 1588 C CA . LYS B 1 56 ? 7.539 14.75 -11.461 1 98.06 56 LYS B CA 1
ATOM 1589 C C . LYS B 1 56 ? 8.711 15.195 -10.602 1 98.06 56 LYS B C 1
ATOM 1591 O O . LYS B 1 56 ? 9.672 15.789 -11.109 1 98.06 56 LYS B O 1
ATOM 1596 N N . TRP B 1 57 ? 8.492 14.977 -9.359 1 98.31 57 TRP B N 1
ATOM 1597 C CA . TRP B 1 57 ? 9.602 15.258 -8.453 1 98.31 57 TRP B CA 1
ATOM 1598 C C . TRP B 1 57 ? 10.727 14.234 -8.633 1 98.31 57 TRP B C 1
ATOM 1600 O O . TRP B 1 57 ? 10.477 13.094 -9.023 1 98.31 57 TRP B O 1
ATOM 1610 N N . GLU B 1 58 ? 11.938 14.68 -8.336 1 98.44 58 GLU B N 1
ATOM 1611 C CA . GLU B 1 58 ? 13.07 13.766 -8.32 1 98.44 58 GLU B CA 1
ATOM 1612 C C . GLU B 1 58 ? 13.023 12.844 -7.102 1 98.44 58 GLU B C 1
ATOM 1614 O O . GLU B 1 58 ? 12.578 13.25 -6.027 1 98.44 58 GLU B O 1
ATOM 1619 N N . ARG B 1 59 ? 13.523 11.641 -7.215 1 98.69 59 ARG B N 1
ATOM 1620 C CA . ARG B 1 59 ? 13.469 10.633 -6.16 1 98.69 59 ARG B CA 1
ATOM 1621 C C . ARG B 1 59 ? 14.188 11.117 -4.906 1 98.69 59 ARG B C 1
ATOM 1623 O O . ARG B 1 59 ? 13.773 10.812 -3.785 1 98.69 59 ARG B O 1
ATOM 1630 N N . GLU B 1 60 ? 15.297 11.875 -5.09 1 98.62 60 GLU B N 1
ATOM 1631 C CA . GLU B 1 60 ? 16.031 12.391 -3.945 1 98.62 60 GLU B CA 1
ATOM 1632 C C . GLU B 1 60 ? 15.195 13.375 -3.137 1 98.62 60 GLU B C 1
ATOM 1634 O O . GLU B 1 60 ? 15.266 13.391 -1.906 1 98.62 60 GLU B O 1
ATOM 1639 N N . ASP B 1 61 ? 14.43 14.195 -3.805 1 98.69 61 ASP B N 1
ATOM 1640 C CA . ASP B 1 61 ? 13.547 15.141 -3.127 1 98.69 61 ASP B CA 1
ATOM 1641 C C . ASP B 1 61 ? 12.414 14.406 -2.404 1 98.69 61 ASP B C 1
ATOM 1643 O O . ASP B 1 61 ? 12.047 14.773 -1.287 1 98.69 61 ASP B O 1
ATOM 1647 N N . ILE B 1 62 ? 11.93 13.391 -3.033 1 98.88 62 ILE B N 1
ATOM 1648 C CA . ILE B 1 62 ? 10.867 12.594 -2.434 1 98.88 62 ILE B CA 1
ATOM 1649 C C . ILE B 1 62 ? 11.398 11.891 -1.183 1 98.88 62 ILE B C 1
ATOM 1651 O O . ILE B 1 62 ? 10.719 11.852 -0.154 1 98.88 62 ILE B O 1
ATOM 1655 N N . TYR B 1 63 ? 12.594 11.383 -1.29 1 98.94 63 TYR B N 1
ATOM 1656 C CA . TYR B 1 63 ? 13.258 10.773 -0.143 1 98.94 63 TYR B CA 1
ATOM 1657 C C . TYR B 1 63 ? 13.32 11.734 1.033 1 98.94 63 TYR B C 1
ATOM 1659 O O . TYR B 1 63 ? 12.969 11.375 2.16 1 98.94 63 TYR B O 1
ATOM 1667 N N . GLU B 1 64 ? 13.75 12.969 0.791 1 98.81 64 GLU B N 1
ATOM 1668 C CA . GLU B 1 64 ? 13.898 13.961 1.85 1 98.81 64 GLU B CA 1
ATOM 1669 C C . GLU B 1 64 ? 12.555 14.273 2.504 1 98.81 64 GLU B C 1
ATOM 1671 O O . GLU B 1 64 ? 12.477 14.445 3.723 1 98.81 64 GLU B O 1
ATOM 1676 N N . VAL B 1 65 ? 11.531 14.344 1.73 1 98.81 65 VAL B N 1
ATOM 1677 C CA . VAL B 1 65 ? 10.188 14.617 2.24 1 98.81 65 VAL B CA 1
ATOM 1678 C C . VAL B 1 65 ? 9.742 13.477 3.154 1 98.81 65 VAL B C 1
ATOM 1680 O O . VAL B 1 65 ? 9.266 13.719 4.266 1 98.81 65 VAL B O 1
ATOM 1683 N N . VAL B 1 66 ? 9.867 12.219 2.707 1 98.94 66 VAL B N 1
ATOM 1684 C CA . VAL B 1 66 ? 9.422 11.062 3.48 1 98.94 66 VAL B CA 1
ATOM 1685 C C . VAL B 1 66 ? 10.242 10.953 4.762 1 98.94 66 VAL B C 1
ATOM 1687 O O . VAL B 1 66 ? 9.695 10.695 5.836 1 98.94 66 VAL B O 1
ATOM 1690 N N . GLU B 1 67 ? 11.578 11.219 4.641 1 98.88 67 GLU B N 1
ATOM 1691 C CA . GLU B 1 67 ? 12.422 11.195 5.824 1 98.88 67 GLU B CA 1
ATOM 1692 C C . GLU B 1 67 ? 11.969 12.234 6.848 1 98.88 67 GLU B C 1
ATOM 1694 O O . GLU B 1 67 ? 11.969 11.969 8.055 1 98.88 67 GLU B O 1
ATOM 1699 N N . THR B 1 68 ? 11.625 13.422 6.379 1 98.69 68 THR B N 1
ATOM 1700 C CA . THR B 1 68 ? 11.141 14.477 7.254 1 98.69 68 THR B CA 1
ATOM 1701 C C . THR B 1 68 ? 9.867 14.047 7.973 1 98.69 68 THR B C 1
ATOM 1703 O O . THR B 1 68 ? 9.719 14.273 9.172 1 98.69 68 THR B O 1
ATOM 1706 N N . ILE B 1 69 ? 8.953 13.383 7.289 1 98.81 69 ILE B N 1
ATOM 1707 C CA . ILE B 1 69 ? 7.703 12.898 7.867 1 98.81 69 ILE B CA 1
ATOM 1708 C C . ILE B 1 69 ? 7.996 11.828 8.914 1 98.81 69 ILE B C 1
ATOM 1710 O O . ILE B 1 69 ? 7.426 11.836 10.008 1 98.81 69 ILE B O 1
ATOM 1714 N N . LEU B 1 70 ? 8.945 10.922 8.594 1 98.88 70 LEU B N 1
ATOM 1715 C CA . LEU B 1 70 ? 9.297 9.828 9.5 1 98.88 70 LEU B CA 1
ATOM 1716 C C . LEU B 1 70 ? 9.914 10.359 10.781 1 98.88 70 LEU B C 1
ATOM 1718 O O . LEU B 1 70 ? 9.766 9.758 11.852 1 98.88 70 LEU B O 1
ATOM 1722 N N . ASN B 1 71 ? 10.539 11.492 10.688 1 98.5 71 ASN B N 1
ATOM 1723 C CA . ASN B 1 71 ? 11.273 12.023 11.828 1 98.5 71 ASN B CA 1
ATOM 1724 C C . ASN B 1 71 ? 10.422 12.992 12.641 1 98.5 71 ASN B C 1
ATOM 1726 O O . ASN B 1 71 ? 10.797 13.375 13.758 1 98.5 71 ASN B O 1
ATOM 1730 N N . ASP B 1 72 ? 9.352 13.492 12.109 1 98.38 72 ASP B N 1
ATOM 1731 C CA . ASP B 1 72 ? 8.484 14.445 12.789 1 98.38 72 ASP B CA 1
ATOM 1732 C C . ASP B 1 72 ? 7.57 13.742 13.797 1 98.38 72 ASP B C 1
ATOM 1734 O O . ASP B 1 72 ? 6.848 12.805 13.438 1 98.38 72 ASP B O 1
ATOM 1738 N N . GLU B 1 73 ? 7.539 14.195 15.023 1 97.62 73 GLU B N 1
ATOM 1739 C CA . GLU B 1 73 ? 6.809 13.57 16.125 1 97.62 73 GLU B CA 1
ATOM 1740 C C . GLU B 1 73 ? 5.301 13.688 15.914 1 97.62 73 GLU B C 1
ATOM 1742 O O . GLU B 1 73 ? 4.523 12.945 16.531 1 97.62 73 GLU B O 1
ATOM 1747 N N . LEU B 1 74 ? 4.852 14.562 15.117 1 98.56 74 LEU B N 1
ATOM 1748 C CA . LEU B 1 74 ? 3.436 14.75 14.828 1 98.56 74 LEU B CA 1
ATOM 1749 C C . LEU B 1 74 ? 2.857 13.523 14.133 1 98.56 74 LEU B C 1
ATOM 1751 O O . LEU B 1 74 ? 1.687 13.188 14.32 1 98.56 74 LEU B O 1
ATOM 1755 N N . PHE B 1 75 ? 3.703 12.859 13.359 1 98.81 75 PHE B N 1
ATOM 1756 C CA . PHE B 1 75 ? 3.23 11.781 12.5 1 98.81 75 PHE B CA 1
ATOM 1757 C C . PHE B 1 75 ? 3.582 10.422 13.102 1 98.81 75 PHE B C 1
ATOM 1759 O O . PHE B 1 75 ? 4.758 10.109 13.289 1 98.81 75 PHE B O 1
ATOM 1766 N N . ASN B 1 76 ? 2.65 9.672 13.414 1 98.75 76 ASN B N 1
ATOM 1767 C CA . ASN B 1 76 ? 2.801 8.266 13.766 1 98.75 76 ASN B CA 1
ATOM 1768 C C . ASN B 1 76 ? 2.699 7.359 12.539 1 98.75 76 ASN B C 1
ATOM 1770 O O . ASN B 1 76 ? 1.61 6.898 12.195 1 98.75 76 ASN B O 1
ATOM 1774 N N . VAL B 1 77 ? 3.787 7.055 11.977 1 98.81 77 VAL B N 1
ATOM 1775 C CA . VAL B 1 77 ? 3.83 6.363 10.695 1 98.81 77 VAL B CA 1
ATOM 1776 C C . VAL B 1 77 ? 3.852 4.855 10.922 1 98.81 77 VAL B C 1
ATOM 1778 O O . VAL B 1 77 ? 4.699 4.34 11.648 1 98.81 77 VAL B O 1
ATOM 1781 N N . GLU B 1 78 ? 2.895 4.195 10.297 1 98.62 78 GLU B N 1
ATOM 1782 C CA . GLU B 1 78 ? 2.846 2.734 10.305 1 98.62 78 GLU B CA 1
ATOM 1783 C C . GLU B 1 78 ? 4.059 2.137 9.594 1 98.62 78 GLU B C 1
ATOM 1785 O O . GLU B 1 78 ? 4.461 2.617 8.531 1 98.62 78 GLU B O 1
ATOM 1790 N N . LEU B 1 79 ? 4.703 1.118 10.258 1 98.38 79 LEU B N 1
ATOM 1791 C CA . LEU B 1 79 ? 5.797 0.356 9.664 1 98.38 79 LEU B CA 1
ATOM 1792 C C . LEU B 1 79 ? 6.98 1.263 9.352 1 98.38 79 LEU B C 1
ATOM 1794 O O . LEU B 1 79 ? 7.625 1.112 8.305 1 98.38 79 LEU B O 1
ATOM 1798 N N . LYS B 1 80 ? 7.266 2.156 10.297 1 98.56 80 LYS B N 1
ATOM 1799 C CA . LYS B 1 80 ? 8.266 3.205 10.117 1 98.56 80 LYS B CA 1
ATOM 1800 C C . LYS B 1 80 ? 9.609 2.617 9.711 1 98.56 80 LYS B C 1
ATOM 1802 O O . LYS B 1 80 ? 10.219 3.068 8.734 1 98.56 80 LYS B O 1
ATOM 1807 N N . PRO B 1 81 ? 10.125 1.537 10.352 1 98.62 81 PRO B N 1
ATOM 1808 C CA . PRO B 1 81 ? 11.438 1.021 9.953 1 98.62 81 PRO B CA 1
ATOM 1809 C C . PRO B 1 81 ? 11.445 0.475 8.531 1 98.62 81 PRO B C 1
ATOM 1811 O O . PRO B 1 81 ? 12.445 0.615 7.82 1 98.62 81 PRO B O 1
ATOM 1814 N N . PHE B 1 82 ? 10.391 -0.173 8.094 1 98.81 82 PHE B N 1
ATOM 1815 C CA . PHE B 1 82 ? 10.305 -0.726 6.75 1 98.81 82 PHE B CA 1
ATOM 1816 C C . PHE B 1 82 ? 10.258 0.387 5.707 1 98.81 82 PHE B C 1
ATOM 1818 O O . PHE B 1 82 ? 10.945 0.322 4.688 1 98.81 82 PHE B O 1
ATOM 1825 N N . ILE B 1 83 ? 9.445 1.423 6.023 1 98.94 83 ILE B N 1
ATOM 1826 C CA . ILE B 1 83 ? 9.305 2.551 5.109 1 98.94 83 ILE B CA 1
ATOM 1827 C C . ILE B 1 83 ? 10.641 3.275 4.973 1 98.94 83 ILE B C 1
ATOM 1829 O O . ILE B 1 83 ? 11.031 3.666 3.869 1 98.94 83 ILE B O 1
ATOM 1833 N N . ARG B 1 84 ? 11.336 3.412 6.062 1 98.94 84 ARG B N 1
ATOM 1834 C CA . ARG B 1 84 ? 12.633 4.094 6.047 1 98.94 84 ARG B CA 1
ATOM 1835 C C . ARG B 1 84 ? 13.625 3.365 5.145 1 98.94 84 ARG B C 1
ATOM 1837 O O . ARG B 1 84 ? 14.281 3.988 4.312 1 98.94 84 ARG B O 1
ATOM 1844 N N . GLU B 1 85 ? 13.672 2.102 5.281 1 98.88 85 GLU B N 1
ATOM 1845 C CA . GLU B 1 85 ? 14.586 1.318 4.457 1 98.88 85 GLU B CA 1
ATOM 1846 C C . GLU B 1 85 ? 14.156 1.322 2.994 1 98.88 85 GLU B C 1
ATOM 1848 O O . GLU B 1 85 ? 14.992 1.46 2.098 1 98.88 85 GLU B O 1
ATOM 1853 N N . ALA B 1 86 ? 12.891 1.204 2.734 1 98.88 86 ALA B N 1
ATOM 1854 C CA . ALA B 1 86 ? 12.375 1.135 1.371 1 98.88 86 ALA B CA 1
ATOM 1855 C C . ALA B 1 86 ? 12.609 2.447 0.629 1 98.88 86 ALA B C 1
ATOM 1857 O O . ALA B 1 86 ? 12.969 2.445 -0.551 1 98.88 86 ALA B O 1
ATOM 1858 N N . ILE B 1 87 ? 12.359 3.619 1.317 1 98.94 87 ILE B N 1
ATOM 1859 C CA . ILE B 1 87 ? 12.5 4.91 0.652 1 98.94 87 ILE B CA 1
ATOM 1860 C C . ILE B 1 87 ? 13.969 5.164 0.33 1 98.94 87 ILE B C 1
ATOM 1862 O O . ILE B 1 87 ? 14.297 5.797 -0.676 1 98.94 87 ILE B O 1
ATOM 1866 N N . LYS B 1 88 ? 14.836 4.598 1.149 1 98.75 88 LYS B N 1
ATOM 1867 C CA . LYS B 1 88 ? 16.266 4.691 0.855 1 98.75 88 LYS B CA 1
ATOM 1868 C C . LYS B 1 88 ? 16.625 3.912 -0.408 1 98.75 88 LYS B C 1
ATOM 1870 O O . LYS B 1 88 ? 17.312 4.43 -1.291 1 98.75 88 LYS B O 1
ATOM 1875 N N . LEU B 1 89 ? 16.172 2.674 -0.538 1 98.62 89 LEU B N 1
ATOM 1876 C CA . LEU B 1 89 ? 16.391 1.866 -1.732 1 98.62 89 LEU B CA 1
ATOM 1877 C C . LEU B 1 89 ? 15.812 2.553 -2.965 1 98.62 89 LEU B C 1
ATOM 1879 O O . LEU B 1 89 ? 16.453 2.584 -4.02 1 98.6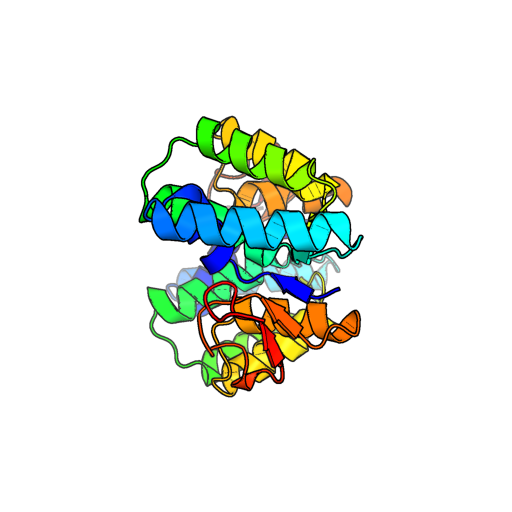2 89 LEU B O 1
ATOM 1883 N N . TYR B 1 90 ? 14.609 3.096 -2.74 1 98.69 90 TYR B N 1
ATOM 1884 C CA . TYR B 1 90 ? 13.922 3.816 -3.809 1 98.69 90 TYR B CA 1
ATOM 1885 C C . TYR B 1 90 ? 14.75 5.004 -4.285 1 98.69 90 TYR B C 1
ATOM 1887 O O . TYR B 1 90 ? 14.883 5.23 -5.488 1 98.69 90 TYR B O 1
ATOM 1895 N N . SER B 1 91 ? 15.32 5.762 -3.428 1 98.62 91 SER B N 1
ATOM 1896 C CA . SER B 1 91 ? 16.109 6.941 -3.775 1 98.62 91 SER B CA 1
ATOM 1897 C C . SER B 1 91 ? 17.359 6.562 -4.547 1 98.62 91 SER B C 1
ATOM 1899 O O . SER B 1 91 ? 17.875 7.359 -5.336 1 98.62 91 SER B O 1
ATOM 1901 N N . LYS B 1 92 ? 17.812 5.324 -4.395 1 97.62 92 LYS B N 1
ATOM 1902 C CA . LYS B 1 92 ? 18.984 4.809 -5.086 1 97.62 92 LYS B CA 1
ATOM 1903 C C . LYS B 1 92 ? 18.609 4.1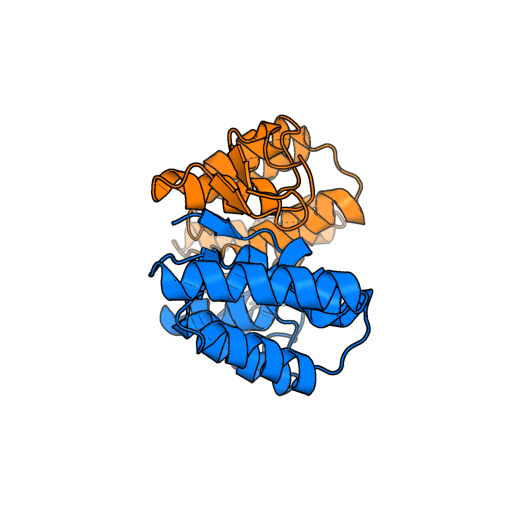29 -6.395 1 97.62 92 LYS B C 1
ATOM 1905 O O . LYS B 1 92 ? 19.422 3.42 -6.996 1 97.62 92 LYS B O 1
ATOM 1910 N N . ARG B 1 93 ? 17.391 4.203 -6.77 1 96 93 ARG B N 1
ATOM 1911 C CA . ARG B 1 93 ? 16.844 3.744 -8.047 1 96 93 ARG B CA 1
ATOM 1912 C C . ARG B 1 93 ? 16.922 2.225 -8.156 1 96 93 ARG B C 1
ATOM 1914 O O . ARG B 1 93 ? 17.219 1.688 -9.219 1 96 93 ARG B O 1
ATOM 1921 N N . GLN B 1 94 ? 16.625 1.595 -7.051 1 95.19 94 GLN B N 1
ATOM 1922 C CA . GLN B 1 94 ? 16.688 0.137 -7.047 1 95.19 94 GLN B CA 1
ATOM 1923 C C . GLN B 1 94 ? 15.359 -0.468 -7.508 1 95.19 94 GLN B C 1
ATOM 1925 O O . GLN B 1 94 ? 15.266 -1.677 -7.73 1 95.19 94 GLN B O 1
ATOM 1930 N N . GLY B 1 95 ? 14.336 0.298 -7.664 1 96.62 95 GLY B N 1
ATOM 1931 C CA . GLY B 1 95 ? 13 -0.12 -8.062 1 96.62 95 GLY B CA 1
ATOM 1932 C C . GLY B 1 95 ? 11.938 0.921 -7.77 1 96.62 95 GLY B C 1
ATOM 1933 O O . GLY B 1 95 ? 12.25 2.014 -7.289 1 96.62 95 GLY B O 1
ATOM 1934 N N . THR B 1 96 ? 10.648 0.613 -8.141 1 97.56 96 THR B N 1
ATOM 1935 C CA . THR B 1 96 ? 9.562 1.479 -7.688 1 97.56 96 THR B CA 1
ATOM 1936 C C . THR B 1 96 ? 9.461 1.467 -6.164 1 97.56 96 THR B C 1
ATOM 1938 O O . THR B 1 96 ? 10.078 0.63 -5.5 1 97.56 96 THR B O 1
ATOM 1941 N N . PHE B 1 97 ? 8.789 2.363 -5.629 1 98.75 97 PHE B N 1
ATOM 1942 C CA . PHE B 1 97 ? 8.664 2.395 -4.176 1 98.75 97 PHE B CA 1
ATOM 1943 C C . PHE B 1 97 ? 8 1.123 -3.662 1 98.75 97 PHE B C 1
ATOM 1945 O O . PHE B 1 97 ? 8.422 0.565 -2.646 1 98.75 97 PHE B O 1
ATOM 1952 N N . LEU B 1 98 ? 6.988 0.597 -4.395 1 98.56 98 LEU B N 1
ATOM 1953 C CA . LEU B 1 98 ? 6.301 -0.623 -3.979 1 98.56 98 LEU B CA 1
ATOM 1954 C C . LEU B 1 98 ? 7.234 -1.825 -4.059 1 98.56 98 LEU B C 1
ATOM 1956 O O . LEU B 1 98 ? 7.203 -2.701 -3.191 1 98.56 98 LEU B O 1
ATOM 1960 N N . ASP B 1 99 ? 8.133 -1.886 -5.098 1 97.81 99 ASP B N 1
ATOM 1961 C CA . ASP B 1 99 ? 9.117 -2.955 -5.18 1 97.81 99 ASP B CA 1
ATOM 1962 C C . ASP B 1 99 ? 10.047 -2.945 -3.967 1 97.81 99 ASP B C 1
ATOM 1964 O O . ASP B 1 99 ? 10.359 -4 -3.406 1 97.81 99 ASP B O 1
ATOM 1968 N N . CYS B 1 100 ? 10.438 -1.729 -3.633 1 98.75 100 CYS B N 1
ATOM 1969 C CA . CYS B 1 100 ? 11.352 -1.585 -2.506 1 98.75 100 CYS B CA 1
ATOM 1970 C C . CYS B 1 100 ? 10.68 -1.995 -1.201 1 98.75 100 CYS B C 1
ATOM 1972 O O . CYS B 1 100 ? 11.281 -2.678 -0.373 1 98.75 100 CYS B O 1
ATOM 1974 N N . LEU B 1 101 ? 9.383 -1.604 -0.994 1 98.81 101 LEU B N 1
ATOM 1975 C CA . LEU B 1 101 ? 8.633 -1.995 0.195 1 98.81 101 LEU B CA 1
ATOM 1976 C C . LEU B 1 101 ? 8.5 -3.512 0.276 1 98.81 101 LEU B C 1
ATOM 1978 O O . LEU B 1 101 ? 8.781 -4.109 1.317 1 98.81 101 LEU B O 1
ATOM 1982 N N . LYS B 1 102 ? 8.109 -4.152 -0.846 1 98.75 102 LYS B N 1
ATOM 1983 C CA . LYS B 1 102 ? 7.988 -5.609 -0.895 1 98.75 102 LYS B CA 1
ATOM 1984 C C . LYS B 1 102 ? 9.305 -6.285 -0.534 1 98.75 102 LYS B C 1
ATOM 1986 O O . LYS B 1 102 ? 9.328 -7.262 0.213 1 98.75 102 LYS B O 1
ATOM 1991 N N . SER B 1 103 ? 10.383 -5.75 -1.079 1 98.62 103 SER B N 1
ATOM 1992 C CA . SER B 1 103 ? 11.703 -6.336 -0.881 1 98.62 103 SER B CA 1
ATOM 1993 C C . SER B 1 103 ? 12.117 -6.281 0.584 1 98.62 103 SER B C 1
ATOM 1995 O O . SER B 1 103 ? 12.641 -7.258 1.125 1 98.62 103 SER B O 1
ATOM 1997 N N . VAL B 1 104 ? 11.938 -5.082 1.225 1 98.75 104 VAL B N 1
ATOM 1998 C CA . VAL B 1 104 ? 12.328 -4.91 2.619 1 98.75 104 VAL B CA 1
ATOM 1999 C C . VAL B 1 104 ? 11.539 -5.871 3.502 1 98.75 104 VAL B C 1
ATOM 2001 O O . VAL B 1 104 ? 12.102 -6.527 4.379 1 98.75 104 VAL B O 1
ATOM 2004 N N . LYS B 1 105 ? 10.227 -6.031 3.254 1 98.75 105 LYS B N 1
ATOM 2005 C CA . LYS B 1 105 ? 9.375 -6.922 4.031 1 98.75 105 LYS B CA 1
ATOM 2006 C C . LYS B 1 105 ? 9.781 -8.383 3.836 1 98.75 105 LYS B C 1
ATOM 2008 O O . LYS B 1 105 ? 9.883 -9.141 4.801 1 98.75 105 LYS B O 1
ATOM 2013 N N . ALA B 1 106 ? 10.031 -8.773 2.596 1 98.75 106 ALA B N 1
ATOM 2014 C CA . ALA B 1 106 ? 10.422 -10.141 2.291 1 98.75 106 ALA B CA 1
ATOM 2015 C C . ALA B 1 106 ? 11.758 -10.492 2.949 1 98.75 106 ALA B C 1
ATOM 2017 O O . ALA B 1 106 ? 11.906 -11.562 3.541 1 98.75 106 ALA B O 1
ATOM 2018 N N . LYS B 1 107 ? 12.711 -9.562 2.896 1 98.44 107 LYS B N 1
ATOM 2019 C CA . LYS B 1 107 ? 14.031 -9.805 3.465 1 98.44 107 LYS B CA 1
ATOM 2020 C C . LYS B 1 107 ? 13.961 -9.953 4.98 1 98.44 107 LYS B C 1
ATOM 2022 O O . LYS B 1 107 ? 14.711 -10.734 5.57 1 98.44 107 LYS B O 1
ATOM 2027 N N . LYS B 1 108 ? 13.102 -9.156 5.629 1 98 108 LYS B N 1
ATOM 2028 C CA . LYS B 1 108 ? 12.914 -9.266 7.074 1 98 108 LYS B CA 1
ATOM 2029 C C . LYS B 1 108 ? 12.414 -10.656 7.461 1 98 108 LYS B C 1
ATOM 2031 O O . LYS B 1 108 ? 12.688 -11.133 8.57 1 98 108 LYS B O 1
ATOM 2036 N N . MET B 1 109 ? 11.75 -11.344 6.543 1 97.94 109 MET B N 1
ATOM 2037 C CA . MET B 1 109 ? 11.234 -12.688 6.781 1 97.94 109 MET B CA 1
ATOM 2038 C C . MET B 1 109 ? 12.258 -13.742 6.363 1 97.94 109 MET B C 1
ATOM 2040 O O . MET B 1 109 ? 11.977 -14.945 6.414 1 97.94 109 MET B O 1
ATOM 2044 N N . GLY B 1 110 ? 13.414 -13.305 5.852 1 98 110 GLY B N 1
ATOM 2045 C CA . GLY B 1 110 ? 14.469 -14.219 5.434 1 98 110 GLY B CA 1
ATOM 2046 C C . GLY B 1 110 ? 14.258 -14.766 4.035 1 98 110 GLY B C 1
ATOM 2047 O O . GLY B 1 110 ? 14.891 -15.758 3.65 1 98 110 GLY B O 1
ATOM 2048 N N . ILE B 1 111 ? 13.383 -14.164 3.342 1 98.56 111 ILE B N 1
ATOM 2049 C CA . ILE B 1 111 ? 13.086 -14.625 1.989 1 98.56 111 ILE B CA 1
ATOM 2050 C C . ILE B 1 111 ? 14.172 -14.141 1.03 1 98.56 111 ILE B C 1
ATOM 2052 O O . ILE B 1 111 ? 14.523 -12.961 1.031 1 98.56 111 ILE B O 1
ATOM 2056 N N . LYS B 1 112 ? 14.594 -15 0.104 1 97.69 112 LYS B N 1
ATOM 2057 C CA . LYS B 1 112 ? 15.727 -14.672 -0.763 1 97.69 112 LYS B CA 1
ATOM 2058 C C . LYS B 1 112 ? 15.336 -14.781 -2.234 1 97.69 112 LYS B C 1
ATOM 2060 O O . LYS B 1 112 ? 16.062 -14.305 -3.109 1 97.69 112 LYS B O 1
ATOM 2065 N N . GLU B 1 113 ? 14.25 -15.391 -2.486 1 98.19 113 GLU B N 1
ATOM 2066 C CA . GLU B 1 113 ? 13.844 -15.633 -3.869 1 98.19 113 GLU B CA 1
ATOM 2067 C C . GLU B 1 113 ? 12.531 -14.922 -4.191 1 98.19 113 GLU B C 1
ATOM 2069 O O . GLU B 1 113 ? 11.695 -14.719 -3.307 1 98.19 113 GLU B O 1
ATOM 2074 N N . VAL B 1 114 ? 12.414 -14.547 -5.406 1 98.44 114 VAL B N 1
ATOM 2075 C CA . VAL B 1 114 ? 11.18 -13.938 -5.891 1 98.44 114 VAL B CA 1
ATOM 2076 C C . VAL B 1 114 ? 10.695 -14.672 -7.133 1 98.44 114 VAL B C 1
ATOM 2078 O O . VAL B 1 114 ? 11.492 -15.078 -7.984 1 98.44 114 VAL B O 1
ATOM 2081 N N . VAL B 1 115 ? 9.43 -15.008 -7.113 1 98.06 115 VAL B N 1
ATOM 2082 C CA . VAL B 1 115 ? 8.797 -15.531 -8.32 1 98.06 115 VAL B CA 1
ATOM 2083 C C . VAL B 1 115 ? 8.367 -14.383 -9.227 1 98.06 115 VAL B C 1
ATOM 2085 O O . VAL B 1 115 ? 7.492 -13.594 -8.859 1 98.06 115 VAL B O 1
ATOM 2088 N N . SER B 1 116 ? 8.969 -14.258 -10.336 1 97.06 116 SER B N 1
ATOM 2089 C CA . SER B 1 116 ? 8.75 -13.148 -11.266 1 97.06 116 SER B CA 1
ATOM 2090 C C . SER B 1 116 ? 9.18 -13.516 -12.68 1 97.06 116 SER B C 1
ATOM 2092 O O . SER B 1 116 ? 9.945 -14.469 -12.875 1 97.06 116 SER B O 1
ATOM 2094 N N . PHE B 1 117 ? 8.656 -12.797 -13.688 1 91.81 117 PHE B N 1
ATOM 2095 C CA . PHE B 1 117 ? 9.055 -13.016 -15.078 1 91.81 117 PHE B CA 1
ATOM 2096 C C . PHE B 1 117 ? 10.18 -12.07 -15.469 1 91.81 117 PHE B C 1
ATOM 2098 O O . PHE B 1 117 ? 10.805 -12.234 -16.516 1 91.81 117 PHE B O 1
ATOM 2105 N N . GLY B 1 118 ? 10.383 -11.086 -14.633 1 85.19 118 GLY B N 1
ATOM 2106 C CA . GLY B 1 118 ? 11.406 -10.102 -14.961 1 85.19 118 GLY B CA 1
ATOM 2107 C C . GLY B 1 118 ? 12.555 -10.086 -13.977 1 85.19 118 GLY B C 1
ATOM 2108 O O . GLY B 1 118 ? 12.633 -10.938 -13.086 1 85.19 118 GLY B O 1
ATOM 2109 N N . ARG B 1 119 ? 13.477 -9.227 -14.234 1 85.06 119 ARG B N 1
ATOM 2110 C CA . ARG B 1 119 ? 14.695 -9.164 -13.438 1 85.06 119 ARG B CA 1
ATOM 2111 C C . ARG B 1 119 ? 14.688 -7.957 -12.508 1 85.06 119 ARG B C 1
ATOM 2113 O O . ARG B 1 119 ? 15.727 -7.582 -11.953 1 85.06 119 ARG B O 1
ATOM 2120 N N . ARG B 1 120 ? 13.531 -7.441 -12.297 1 85.81 120 ARG B N 1
ATOM 2121 C CA . ARG B 1 120 ? 13.453 -6.18 -11.57 1 85.81 120 ARG B CA 1
ATOM 2122 C C . ARG B 1 120 ? 13.914 -6.348 -10.125 1 85.81 120 ARG B C 1
ATOM 2124 O O . ARG B 1 120 ? 14.508 -5.438 -9.547 1 85.81 120 ARG B O 1
ATOM 2131 N N . PHE B 1 121 ? 13.773 -7.543 -9.617 1 95.19 121 PHE B N 1
ATOM 2132 C CA . PHE B 1 121 ? 14.07 -7.762 -8.211 1 95.19 121 PHE B CA 1
ATOM 2133 C C . PHE B 1 121 ? 15.516 -8.219 -8.031 1 95.19 121 PHE B C 1
ATOM 2135 O O . PHE B 1 121 ? 15.992 -8.344 -6.902 1 95.19 121 PHE B O 1
ATOM 2142 N N . LYS B 1 122 ? 16.188 -8.445 -9.156 1 92.62 122 LYS B N 1
ATOM 2143 C CA . LYS B 1 122 ? 17.594 -8.82 -9.047 1 92.62 122 LYS B CA 1
ATOM 2144 C C . LYS B 1 122 ? 18.406 -7.703 -8.398 1 92.62 122 LYS B C 1
ATOM 2146 O O . LYS B 1 122 ? 19.266 -7.961 -7.559 1 92.62 122 LYS B O 1
ATOM 2151 N N . LYS B 1 123 ? 18.156 -6.484 -8.766 1 93 123 LYS B N 1
ATOM 2152 C CA . LYS B 1 123 ? 18.844 -5.328 -8.203 1 93 123 LYS B CA 1
ATOM 2153 C C . LYS B 1 123 ? 18.578 -5.191 -6.711 1 93 123 LYS B C 1
ATOM 2155 O O . LYS B 1 123 ? 19.359 -4.562 -5.988 1 93 123 LYS B O 1
ATOM 2160 N N . LEU B 1 124 ? 17.484 -5.797 -6.277 1 97.38 124 LEU B N 1
ATOM 2161 C CA . LEU B 1 124 ? 17.078 -5.707 -4.879 1 97.38 124 LEU B CA 1
ATOM 2162 C C . LEU B 1 124 ? 17.594 -6.906 -4.086 1 97.38 124 LEU B C 1
ATOM 2164 O O . LEU B 1 124 ? 17.234 -7.082 -2.92 1 97.38 124 LEU B O 1
ATOM 2168 N N . GLY B 1 125 ? 18.391 -7.707 -4.789 1 96 125 GLY B N 1
ATOM 2169 C CA . GLY B 1 125 ? 19.141 -8.742 -4.098 1 96 125 GLY B CA 1
ATOM 2170 C C . GLY B 1 125 ? 18.422 -10.086 -4.082 1 96 125 GLY B C 1
ATOM 2171 O O . GLY B 1 125 ? 18.766 -10.969 -3.299 1 96 125 GLY B O 1
ATOM 2172 N N . PHE B 1 126 ? 17.422 -10.266 -4.906 1 97.94 126 PHE B N 1
ATOM 2173 C CA . PHE B 1 126 ? 16.688 -11.523 -4.914 1 97.94 126 PHE B CA 1
ATOM 2174 C C . PHE B 1 126 ? 17.156 -12.414 -6.059 1 97.94 126 PHE B C 1
ATOM 2176 O O . PHE B 1 126 ? 17.5 -11.922 -7.133 1 97.94 126 PHE B O 1
ATOM 2183 N N . LYS B 1 127 ? 17.141 -13.664 -5.801 1 96.88 127 LYS B N 1
ATOM 2184 C CA . LYS B 1 127 ? 17.188 -14.641 -6.891 1 96.88 127 LYS B CA 1
ATOM 2185 C C . LYS B 1 127 ? 15.82 -14.82 -7.531 1 96.88 127 LYS B C 1
ATOM 2187 O O . LYS B 1 127 ? 14.828 -15.039 -6.836 1 96.88 127 LYS B O 1
ATOM 2192 N N . THR B 1 128 ? 15.844 -14.75 -8.789 1 96.62 128 THR B N 1
ATOM 2193 C CA . THR B 1 128 ? 14.57 -14.82 -9.492 1 96.62 128 THR B CA 1
ATOM 2194 C C . THR B 1 128 ? 14.242 -16.266 -9.883 1 96.62 128 THR B C 1
ATOM 2196 O O . THR B 1 128 ? 15.117 -17 -10.352 1 96.62 128 THR B O 1
ATOM 2199 N N . VAL B 1 129 ? 13.008 -16.672 -9.539 1 96.38 129 VAL B N 1
ATOM 2200 C CA . VAL B 1 129 ? 12.422 -17.906 -10.047 1 96.38 129 VAL B CA 1
ATOM 2201 C C . VAL B 1 129 ? 11.391 -17.578 -11.125 1 96.38 129 VAL B C 1
ATOM 2203 O O . VAL B 1 129 ? 10.32 -17.031 -10.82 1 96.38 129 VAL B O 1
ATOM 2206 N N . ASN B 1 130 ? 11.68 -17.922 -12.359 1 95.19 130 ASN B N 1
ATOM 2207 C CA . ASN B 1 130 ? 10.812 -17.625 -13.492 1 95.19 130 ASN B CA 1
ATOM 2208 C C . ASN B 1 130 ? 9.922 -18.812 -13.844 1 95.19 130 ASN B C 1
ATOM 2210 O O . ASN B 1 130 ? 10.414 -19.844 -14.328 1 95.19 130 ASN B O 1
ATOM 2214 N N . PRO B 1 131 ? 8.656 -18.688 -13.664 1 92.25 131 PRO B N 1
ATOM 2215 C CA . PRO B 1 131 ? 7.746 -19.797 -13.945 1 92.25 131 PRO B CA 1
ATOM 2216 C C . PRO B 1 131 ? 7.844 -20.297 -15.383 1 92.25 131 PRO B C 1
ATOM 2218 O O . PRO B 1 131 ? 7.5 -21.438 -15.672 1 92.25 131 PRO B O 1
ATOM 2221 N N . TYR B 1 132 ? 8.211 -19.406 -16.359 1 87.38 132 TYR B N 1
ATOM 2222 C CA . TYR B 1 132 ? 8.297 -19.812 -17.75 1 87.38 132 TYR B CA 1
ATOM 2223 C C . TYR B 1 132 ? 9.57 -20.609 -18.016 1 87.38 132 TYR B C 1
ATOM 2225 O O . TYR B 1 132 ? 9.703 -21.234 -19.062 1 87.38 132 TYR B O 1
ATOM 2233 N N . GLU B 1 133 ? 10.531 -20.266 -17.203 1 78.25 133 GLU B N 1
ATOM 2234 C CA . GLU B 1 133 ? 11.805 -20.938 -17.438 1 78.25 133 GLU B CA 1
ATOM 2235 C C . GLU B 1 133 ? 11.891 -22.266 -16.688 1 78.25 133 GLU B C 1
ATOM 2237 O O . GLU B 1 133 ? 11.32 -22.406 -15.602 1 78.25 133 GLU B O 1
ATOM 2242 N N . GLU B 1 134 ? 11.906 -23.547 -17.312 1 56.34 134 GLU B N 1
ATOM 2243 C CA . GLU B 1 134 ? 12.047 -24.922 -16.875 1 56.34 134 GLU B CA 1
ATOM 2244 C C . GLU B 1 134 ? 12.984 -25.031 -15.672 1 56.34 134 GLU B C 1
ATOM 2246 O O . GLU B 1 134 ? 14.039 -24.391 -15.641 1 56.34 134 GLU B O 1
ATOM 2251 N N . SER B 1 135 ? 12.344 -25.25 -14.375 1 42.66 135 SER B N 1
ATOM 2252 C CA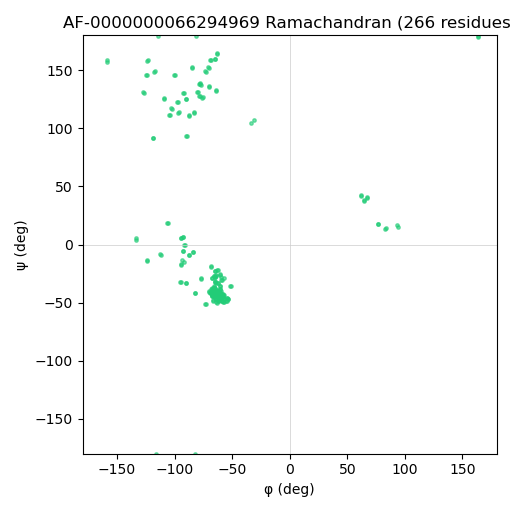 . SER B 1 135 ? 13.297 -25.75 -13.383 1 42.66 135 SER B CA 1
ATOM 2253 C C . SER B 1 135 ? 14.164 -26.859 -13.953 1 42.66 135 SER B C 1
ATOM 2255 O O . SER B 1 135 ? 13.688 -27.688 -14.727 1 42.66 135 SER B O 1
#

InterPro domains:
  IPR002716 PIN domain [PF01850] (3-126)
  IPR029060 PIN-like domain superfamily [SSF88723] (1-133)

Secondary structure (DSSP, 8-state):
-EEEPHHHHHHHHHS-HHHHHHHHHHHHHHHHTT--EEE-HHHHHHHHHIIIIIS---HHHHHHHHHHHHH-TTEEETTHHHHHHHHHHHHTTSS-HHHHHHHHHHHHTT--EEE-SSSTTGGGTPEEE-TTS--/-EEEPHHHHHHHHHS-HHHHHHHHHHHHHHHHTT--EEE-HHHHHHHHHIIIIIS---HHHHHHHHHHHHH-TTEEETTHHHHHHHHHHHHTTSS-HHHHHHHHHHHHTT--EEE-SSSTTTTTTPEEE-TTS--

Solvent-accessible surface area (backbone atoms only — not comparable to full-atom values): 14213 Å² total; per-residue (Å²): 102,28,35,50,39,48,66,49,55,50,33,51,74,72,44,56,69,71,52,25,54,42,44,51,51,47,53,49,52,36,47,76,70,69,46,39,30,39,32,45,55,56,34,54,54,51,46,53,47,41,40,41,72,71,65,61,48,53,52,62,58,51,34,53,51,52,51,49,48,72,69,36,82,44,42,48,52,48,62,49,72,51,52,54,54,10,42,51,41,24,45,70,68,43,45,55,60,60,54,23,40,47,46,47,55,36,45,75,71,68,36,50,35,28,38,28,89,60,66,66,50,46,73,67,68,31,48,71,43,38,68,85,55,83,129,104,26,35,51,39,49,66,49,56,49,33,52,74,71,43,56,68,69,51,25,52,42,46,50,51,48,54,48,53,35,48,75,72,70,44,41,30,38,32,47,55,57,34,56,53,50,46,53,47,41,40,41,73,70,66,61,47,53,51,61,60,51,35,53,52,53,52,50,49,72,70,35,81,44,42,48,51,47,61,48,72,50,50,55,53,10,41,53,41,24,46,68,66,42,44,54,59,59,55,23,41,48,47,47,56,35,44,75,72,68,36,50,35,31,38,29,89,62,66,66,49,44,73,67,69,30,47,72,43,36,68,87,54,83,129

Radius of gyration: 19.47 Å; Cα contacts (8 Å, |Δi|>4): 403; chains: 2; bounding box: 38×60×45 Å